Protein AF-A0A9X2ADR2-F1 (afdb_monomer)

Solvent-accessible surface area (backbone atoms only — not comparable to full-atom values): 11533 Å² total; per-residue (Å²): 138,59,70,39,82,49,74,47,76,42,61,63,43,98,90,49,86,47,63,52,30,39,39,36,31,42,42,52,58,66,48,74,32,79,48,77,53,63,52,81,48,98,48,90,63,57,40,32,45,36,38,32,40,26,36,71,94,49,79,75,74,79,69,90,86,82,67,84,82,86,85,71,73,63,86,75,61,42,61,38,40,36,40,34,40,32,57,57,86,81,88,75,65,83,47,77,68,38,50,51,51,53,50,52,52,49,37,51,54,32,33,72,76,48,73,45,70,57,48,73,77,45,76,50,77,46,77,46,88,89,39,60,31,45,36,36,30,32,42,20,46,54,100,87,38,64,65,68,28,43,36,36,42,36,35,34,68,51,78,55,95,94,38,44,34,38,42,39,39,41,38,39,36,34,51,99,75,47,89,53,46,67,62,54,52,48,56,30,58,68,44,48,43,78,47,71,61,77,84,128

Mean predicted aligned error: 7.06 Å

Secondary structure (DSSP, 8-state):
--EEEEEEEE---SSS----EEEEEEEETT--EEEEEEE--SSTT--EEEEEEE-TTSPPP--SS----SS---SS-EEEEEEEEEEE-SS---SHHHHHHHHHHHHHHHHHHHS---EEEEEEEEEETTEEEEEEEEEE--SS-SS-EEEEEEEEEEEETTEEEEEEEEEEEESTTGGGHHHHHHHHHHT-EEEE----

Radius of gyration: 16.78 Å; Cα contacts (8 Å, |Δi|>4): 393; chains: 1; bounding box: 46×41×42 Å

pLDDT: mean 82.55, std 13.6, range [36.47, 96.75]

Nearest PDB structures (foldseek):
  4pws-assembly1_A  TM=6.220E-01  e=5.068E-05  Mycobacterium tuberculosis
  3lyd-assembly1_A  TM=6.106E-01  e=9.666E-05  Jonesia denitrificans DSM 20603
  6mna-assembly1_A  TM=5.569E-01  e=7.795E-05  Mycobacterium tuberculosis H37Rv
  6v8l-assembly1_A  TM=3.216E-01  e=2.033E+00  Arachis hypogaea
  6vsh-assembly1_C  TM=2.447E-01  e=1.927E+00  Stenotrophomonas maltophilia

Structure (mmCIF, N/CA/C/O backbone):
data_AF-A0A9X2ADR2-F1
#
_entry.id   AF-A0A9X2ADR2-F1
#
loop_
_atom_site.group_PDB
_atom_site.id
_atom_site.type_symbol
_atom_site.label_atom_id
_atom_site.label_alt_id
_atom_site.label_comp_id
_atom_site.label_asym_id
_atom_site.label_entity_id
_atom_site.label_seq_id
_atom_site.pdbx_PDB_ins_code
_atom_site.Cartn_x
_atom_site.Cartn_y
_atom_site.Cartn_z
_atom_site.occupancy
_atom_site.B_iso_or_equiv
_atom_site.auth_seq_id
_atom_site.auth_comp_id
_atom_site.auth_asym_id
_atom_site.auth_atom_id
_atom_site.pdbx_PDB_model_num
ATOM 1 N N . MET A 1 1 ? -10.122 -1.545 -18.630 1.00 68.00 1 MET A N 1
ATOM 2 C CA . MET A 1 1 ? -9.701 -2.162 -17.352 1.00 68.00 1 MET A CA 1
ATOM 3 C C . MET A 1 1 ? -10.703 -1.736 -16.298 1.00 68.00 1 MET A C 1
ATOM 5 O O . MET A 1 1 ? -10.937 -0.537 -16.182 1.00 68.00 1 MET A O 1
ATOM 9 N N . GLY A 1 2 ? -11.371 -2.691 -15.651 1.00 90.38 2 GLY A N 1
ATOM 10 C CA . GLY A 1 2 ? -12.418 -2.414 -14.666 1.00 90.38 2 GLY A CA 1
ATOM 11 C C . GLY A 1 2 ? -11.869 -2.349 -13.242 1.00 90.38 2 GLY A C 1
ATOM 12 O O . GLY A 1 2 ? -10.728 -2.734 -12.987 1.00 90.38 2 GLY A O 1
ATOM 13 N N . PHE A 1 3 ? -12.704 -1.894 -12.313 1.00 95.12 3 PHE A N 1
ATOM 14 C CA . PHE A 1 3 ? -12.457 -1.984 -10.878 1.00 95.12 3 PHE A CA 1
ATOM 15 C C . PHE A 1 3 ? -13.519 -2.874 -10.231 1.00 95.12 3 PHE A C 1
ATOM 17 O O . PHE A 1 3 ? -14.657 -2.920 -10.695 1.00 95.12 3 PHE A O 1
ATOM 24 N N . ILE A 1 4 ? -13.151 -3.566 -9.158 1.00 96.31 4 ILE A N 1
ATOM 25 C CA . ILE A 1 4 ? -14.053 -4.378 -8.344 1.00 96.31 4 ILE A CA 1
ATOM 26 C C . ILE A 1 4 ? -13.940 -3.967 -6.879 1.00 96.31 4 ILE A C 1
ATOM 28 O O . ILE A 1 4 ? -12.849 -3.680 -6.384 1.00 96.31 4 ILE A O 1
ATOM 32 N N . GLN A 1 5 ? -15.070 -3.944 -6.177 1.00 96.75 5 GLN A N 1
ATOM 33 C CA . GLN A 1 5 ? -15.088 -3.669 -4.748 1.00 96.75 5 GLN A CA 1
ATOM 34 C C . GLN A 1 5 ? -14.501 -4.850 -3.962 1.00 96.75 5 GLN A C 1
ATOM 36 O O . GLN A 1 5 ? -14.816 -6.019 -4.207 1.00 96.75 5 GLN A O 1
ATOM 41 N N . ARG A 1 6 ? -13.650 -4.533 -2.988 1.00 95.62 6 ARG A N 1
ATOM 42 C CA . ARG A 1 6 ? -13.052 -5.471 -2.039 1.00 95.62 6 ARG A CA 1
ATOM 43 C C . ARG A 1 6 ? -13.197 -4.948 -0.619 1.00 95.62 6 ARG A C 1
ATOM 45 O O . ARG A 1 6 ? -13.475 -3.771 -0.379 1.00 95.62 6 ARG A O 1
ATOM 52 N N . ARG A 1 7 ? -13.026 -5.865 0.327 1.00 93.88 7 ARG A N 1
ATOM 53 C CA . ARG A 1 7 ? -13.048 -5.592 1.759 1.00 93.88 7 ARG A CA 1
ATOM 54 C C . ARG A 1 7 ? -11.819 -6.224 2.393 1.00 93.88 7 ARG A C 1
ATOM 56 O O . ARG A 1 7 ? -11.489 -7.362 2.072 1.00 93.88 7 ARG A O 1
ATOM 63 N N . VAL A 1 8 ? -11.181 -5.489 3.289 1.00 91.75 8 VAL A N 1
ATOM 64 C CA . VAL A 1 8 ? -10.167 -5.992 4.214 1.00 91.75 8 VAL A CA 1
ATOM 65 C C . VAL A 1 8 ? -10.760 -5.882 5.607 1.00 91.75 8 VAL A C 1
ATOM 67 O O . VAL A 1 8 ? -11.198 -4.806 6.009 1.00 91.75 8 VAL A O 1
ATOM 70 N N . ILE A 1 9 ? -10.837 -7.006 6.309 1.00 89.81 9 ILE A N 1
ATOM 71 C CA . ILE A 1 9 ? -11.401 -7.070 7.653 1.00 89.81 9 ILE A CA 1
ATOM 72 C C . ILE A 1 9 ? -10.233 -7.232 8.612 1.00 89.81 9 ILE A C 1
ATOM 74 O O . ILE A 1 9 ? -9.581 -8.273 8.616 1.00 89.81 9 ILE A O 1
ATOM 78 N N . PHE A 1 10 ? -9.972 -6.198 9.403 1.00 86.38 10 PHE A N 1
ATOM 79 C CA . PHE A 1 10 ? -9.037 -6.281 10.508 1.00 86.38 10 PHE A CA 1
ATOM 80 C C . PHE A 1 10 ? -9.808 -6.807 11.721 1.00 86.38 10 PHE A C 1
ATOM 82 O O . PHE A 1 10 ? -10.748 -6.171 12.197 1.00 86.38 10 PHE A O 1
ATOM 89 N N . ASN A 1 11 ? -9.447 -8.006 12.174 1.00 71.88 11 ASN A N 1
ATOM 90 C CA . ASN A 1 11 ? -10.039 -8.639 13.346 1.00 71.88 11 ASN A CA 1
ATOM 91 C C . ASN A 1 11 ? -9.017 -8.673 14.476 1.00 71.88 11 ASN A C 1
ATOM 93 O O . ASN A 1 11 ? -7.827 -8.877 14.235 1.00 71.88 11 ASN A O 1
ATOM 97 N N . GLN A 1 12 ? -9.493 -8.505 15.709 1.00 63.56 12 GLN A N 1
ATOM 98 C CA . GLN A 1 12 ? -8.661 -8.729 16.882 1.00 63.56 12 GLN A CA 1
ATOM 99 C C . GLN A 1 12 ? -8.280 -10.208 16.955 1.00 63.56 12 GLN A C 1
ATOM 101 O O . GLN A 1 12 ? -9.150 -11.077 17.014 1.00 63.56 12 GLN A O 1
ATOM 106 N N . ASP A 1 13 ? -6.981 -10.485 16.972 1.00 64.50 13 ASP A N 1
ATOM 107 C CA . ASP A 1 13 ? -6.477 -11.745 17.498 1.00 64.50 13 ASP A CA 1
ATOM 108 C C . ASP A 1 13 ? -6.401 -11.599 19.026 1.00 64.50 13 ASP A C 1
ATOM 110 O O . ASP A 1 13 ? -6.018 -10.541 19.536 1.00 64.50 13 ASP A O 1
ATOM 114 N N . ARG A 1 14 ? -6.760 -12.650 19.773 1.00 57.12 14 ARG A N 1
ATOM 115 C CA . ARG A 1 14 ? -6.661 -12.667 21.244 1.00 57.12 14 ARG A CA 1
ATOM 116 C C . ARG A 1 14 ? -5.251 -12.341 21.729 1.00 57.12 14 ARG A C 1
ATOM 118 O O . ARG A 1 14 ? -5.102 -11.810 22.824 1.00 57.12 14 ARG A O 1
ATOM 125 N N . TYR A 1 15 ? -4.241 -12.665 20.927 1.00 61.38 15 TYR A N 1
ATOM 126 C CA . TYR A 1 15 ? -2.837 -12.468 21.276 1.00 61.38 15 TYR A CA 1
ATOM 127 C C . TYR A 1 15 ? -2.247 -11.174 20.708 1.00 61.38 15 TYR A C 1
ATOM 129 O O . TYR A 1 15 ? -1.248 -10.684 21.229 1.00 61.38 15 TYR A O 1
ATOM 137 N N . HIS A 1 16 ? -2.879 -10.596 19.682 1.00 67.12 16 HIS A N 1
ATOM 138 C CA . HIS A 1 16 ? -2.344 -9.463 18.933 1.00 67.12 16 HIS A CA 1
ATOM 139 C C . HIS A 1 16 ? -3.480 -8.484 18.609 1.00 67.12 16 HIS A C 1
ATOM 141 O O . HIS A 1 16 ? -4.262 -8.716 17.679 1.00 67.12 16 HIS A O 1
ATOM 147 N N . PRO A 1 17 ? -3.626 -7.391 19.382 1.00 72.38 17 PRO A N 1
ATOM 148 C CA . PRO A 1 17 ? -4.668 -6.422 19.110 1.00 72.38 17 PRO A CA 1
ATOM 149 C C . PRO A 1 17 ? -4.374 -5.763 17.760 1.00 72.38 17 PRO A C 1
ATOM 151 O O . PRO A 1 17 ? -3.334 -5.139 17.579 1.00 72.38 17 PRO A O 1
ATOM 154 N N . PHE A 1 18 ? -5.316 -5.889 16.834 1.00 83.62 18 PHE A N 1
ATOM 155 C CA . PHE A 1 18 ? -5.407 -5.134 15.585 1.00 83.62 18 PHE A CA 1
ATOM 156 C C . PHE A 1 18 ? -6.643 -4.229 15.654 1.00 83.62 18 PHE A C 1
ATOM 158 O O . PHE A 1 18 ? -7.492 -4.437 16.536 1.00 83.62 18 PHE A O 1
ATOM 165 N N . PRO A 1 19 ? -6.783 -3.215 14.779 1.00 83.94 19 PRO A N 1
ATOM 166 C CA . PRO A 1 19 ? -8.014 -2.446 14.774 1.00 83.94 19 PRO A CA 1
ATOM 167 C C . PRO A 1 19 ? -9.173 -3.371 14.395 1.00 83.94 19 PRO A C 1
ATOM 169 O O . PRO A 1 19 ? -9.019 -4.250 13.558 1.00 83.94 19 PRO A O 1
ATOM 172 N N . HIS A 1 20 ? -10.333 -3.187 15.011 1.00 87.38 20 HIS A N 1
ATOM 173 C CA . HIS A 1 20 ? -11.560 -3.894 14.670 1.00 87.38 20 HIS A CA 1
ATOM 174 C C . HIS A 1 20 ? -12.329 -3.113 13.593 1.00 87.38 20 HIS A C 1
ATOM 176 O O . HIS A 1 20 ? -13.325 -2.443 13.870 1.00 87.38 20 HIS A O 1
ATOM 182 N N . CYS A 1 21 ? -11.825 -3.078 12.366 1.00 88.75 21 CYS A N 1
ATOM 183 C CA . CYS A 1 21 ? -12.428 -2.264 11.312 1.00 88.75 21 CYS A CA 1
ATOM 184 C C . CYS A 1 21 ? -12.509 -2.993 9.975 1.00 88.75 21 CYS A C 1
ATOM 186 O O . CYS A 1 21 ? -11.772 -3.939 9.689 1.00 88.75 21 CYS A O 1
ATOM 188 N N . VAL A 1 22 ? -13.430 -2.524 9.140 1.00 92.06 22 VAL A N 1
ATOM 189 C CA . VAL A 1 22 ? -13.574 -2.964 7.758 1.00 92.06 22 VAL A CA 1
ATOM 190 C C . VAL A 1 22 ? -13.100 -1.838 6.859 1.00 92.06 22 VAL A C 1
ATOM 192 O O . VAL A 1 22 ? -13.696 -0.766 6.806 1.00 92.06 22 VAL A O 1
ATOM 195 N N . LEU A 1 23 ? -12.046 -2.107 6.104 1.00 93.56 23 LEU A N 1
ATOM 196 C CA . LEU A 1 23 ? -11.596 -1.245 5.028 1.00 93.56 23 LEU A CA 1
ATOM 197 C C . LEU A 1 23 ? -12.288 -1.677 3.731 1.00 93.56 23 LEU A C 1
ATOM 199 O O . LEU A 1 23 ? -12.083 -2.793 3.247 1.00 93.56 23 LEU A O 1
ATOM 203 N N . LYS A 1 24 ? -13.099 -0.790 3.160 1.00 95.31 24 LYS A N 1
ATOM 204 C CA . LYS A 1 24 ? -13.688 -0.936 1.824 1.00 95.31 24 LYS A CA 1
ATOM 205 C C . LYS A 1 24 ? -12.864 -0.130 0.827 1.00 95.31 24 LYS A C 1
ATOM 207 O O . LYS A 1 24 ? -12.455 0.991 1.115 1.00 95.31 24 LYS A O 1
ATOM 212 N N . LEU A 1 25 ? -12.624 -0.712 -0.340 1.00 96.25 25 LEU A N 1
ATOM 213 C CA . LEU A 1 25 ? -11.902 -0.079 -1.438 1.00 96.25 25 LEU A CA 1
ATOM 214 C C . LEU A 1 25 ? -12.269 -0.745 -2.762 1.00 96.25 25 LEU A C 1
ATOM 216 O O . LEU A 1 25 ? -12.714 -1.896 -2.785 1.00 96.25 25 LEU A O 1
ATOM 220 N N . ILE A 1 26 ? -12.038 -0.051 -3.868 1.00 96.50 2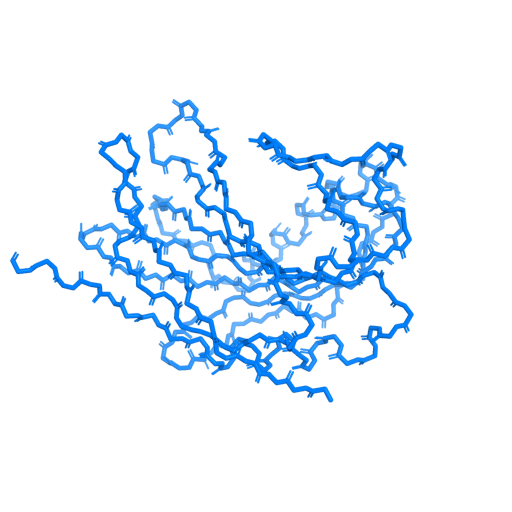6 ILE A N 1
ATOM 221 C CA . ILE A 1 26 ? -12.023 -0.664 -5.193 1.00 96.50 26 ILE A CA 1
ATOM 222 C C . ILE A 1 26 ? -10.585 -1.005 -5.574 1.00 96.50 26 ILE A C 1
ATOM 224 O O . ILE A 1 26 ? -9.663 -0.249 -5.282 1.00 96.50 26 ILE A O 1
ATOM 228 N N . VAL A 1 27 ? -10.384 -2.135 -6.240 1.00 95.00 27 VAL A N 1
ATOM 229 C CA . VAL A 1 27 ? -9.087 -2.540 -6.800 1.00 95.00 27 VAL A CA 1
ATOM 230 C C . VAL A 1 27 ? -9.256 -2.919 -8.271 1.00 95.00 27 VAL A C 1
ATOM 232 O O . VAL A 1 27 ? -10.380 -3.221 -8.681 1.00 95.00 27 VAL A O 1
ATOM 235 N N . PRO A 1 28 ? -8.192 -2.895 -9.090 1.00 92.88 28 PRO A N 1
ATOM 236 C CA . PRO A 1 28 ? -8.262 -3.366 -10.467 1.00 92.88 28 PRO A CA 1
ATOM 237 C C . PRO A 1 28 ? -8.815 -4.791 -10.536 1.00 92.88 28 PRO A C 1
ATOM 239 O O . PRO A 1 28 ? -8.507 -5.620 -9.681 1.00 92.88 28 PRO A O 1
ATOM 242 N N . THR A 1 29 ? -9.613 -5.094 -11.558 1.00 91.75 29 THR A N 1
ATOM 243 C CA . THR A 1 29 ? -10.188 -6.439 -11.746 1.00 91.75 29 THR A CA 1
ATOM 244 C C . THR A 1 29 ? -9.128 -7.532 -11.867 1.00 91.75 29 THR A C 1
ATOM 246 O O . THR A 1 29 ? -9.406 -8.672 -11.510 1.00 91.75 29 THR A O 1
ATOM 249 N N . GLU A 1 30 ? -7.916 -7.200 -12.331 1.00 88.31 30 GLU A N 1
ATOM 250 C CA . GLU A 1 30 ? -6.790 -8.139 -12.363 1.00 88.31 30 GLU A CA 1
ATOM 251 C C . GLU A 1 30 ? -6.239 -8.517 -10.976 1.00 88.31 30 GLU A C 1
ATOM 253 O O . GLU A 1 30 ? -5.477 -9.474 -10.876 1.00 88.31 30 GLU A O 1
ATOM 258 N N . TYR A 1 31 ? -6.600 -7.800 -9.905 1.00 90.06 31 TYR A N 1
ATOM 259 C CA . TYR A 1 31 ? -6.228 -8.159 -8.535 1.00 90.06 31 TYR A CA 1
ATOM 260 C C . TYR A 1 31 ? -7.217 -9.193 -7.976 1.00 90.06 31 TYR A C 1
ATOM 262 O O . TYR A 1 31 ? -8.130 -8.888 -7.198 1.00 90.06 31 TYR A O 1
ATOM 270 N N . ASP A 1 32 ? -7.048 -10.433 -8.417 1.00 83.69 32 ASP A N 1
ATOM 271 C CA . ASP A 1 32 ? -7.892 -11.582 -8.075 1.00 83.69 32 ASP A CA 1
ATOM 272 C C . ASP A 1 32 ? -7.426 -12.343 -6.818 1.00 83.69 32 ASP A C 1
ATOM 274 O O . ASP A 1 32 ? -8.183 -13.148 -6.280 1.00 83.69 32 ASP A O 1
ATOM 278 N N . THR A 1 33 ? -6.222 -12.057 -6.312 1.00 81.19 33 THR A N 1
ATOM 279 C CA . THR A 1 33 ? -5.632 -12.725 -5.146 1.00 81.19 33 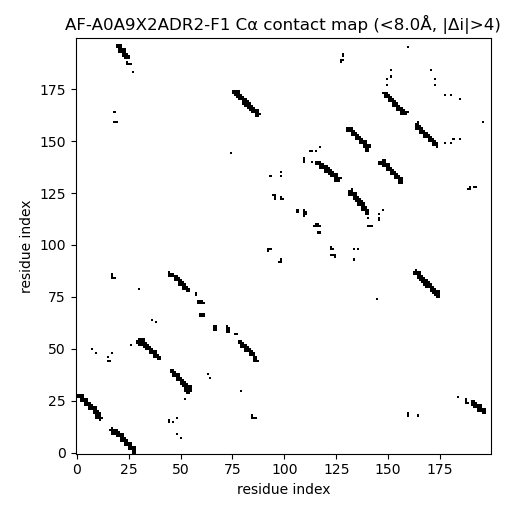THR A CA 1
ATOM 280 C C . THR A 1 33 ? -5.530 -11.772 -3.968 1.00 81.19 33 THR A C 1
ATOM 282 O O . THR A 1 33 ? -4.978 -10.677 -4.099 1.00 81.19 33 THR A O 1
ATOM 285 N N . LEU A 1 34 ? -5.995 -12.223 -2.800 1.00 85.88 34 LEU A N 1
ATOM 286 C CA . LEU A 1 34 ? -5.756 -11.581 -1.510 1.00 85.88 34 LEU A CA 1
ATOM 287 C C . LEU A 1 34 ? -4.869 -12.483 -0.646 1.00 85.88 34 LEU A C 1
ATOM 289 O O . LEU A 1 34 ? -5.273 -13.586 -0.289 1.00 85.88 34 LEU A O 1
ATOM 293 N N . LEU A 1 35 ? -3.678 -12.003 -0.298 1.00 85.44 35 LEU A N 1
ATOM 294 C CA . LEU A 1 35 ? -2.778 -12.660 0.653 1.00 85.44 35 LEU A CA 1
ATOM 295 C C . LEU A 1 35 ? -2.792 -11.919 1.986 1.00 85.44 35 LEU A C 1
ATOM 297 O O . LEU A 1 35 ? -2.802 -10.688 1.998 1.00 85.44 35 LEU A O 1
ATOM 301 N N . THR A 1 36 ? -2.732 -12.659 3.090 1.00 86.00 36 THR A N 1
ATOM 302 C CA . THR A 1 36 ? -2.771 -12.099 4.446 1.00 86.00 36 THR A CA 1
ATOM 303 C C . THR A 1 36 ? -1.702 -12.726 5.321 1.00 86.00 36 THR A C 1
ATOM 305 O O . THR A 1 36 ? -1.576 -13.949 5.345 1.00 86.00 36 THR A O 1
ATOM 308 N N . TRP A 1 37 ? -0.951 -11.908 6.052 1.00 85.94 37 TRP A N 1
ATOM 309 C CA . TRP A 1 37 ? 0.020 -12.384 7.035 1.00 85.94 37 TRP A CA 1
ATOM 310 C C . TRP A 1 37 ? 0.253 -11.335 8.122 1.00 85.94 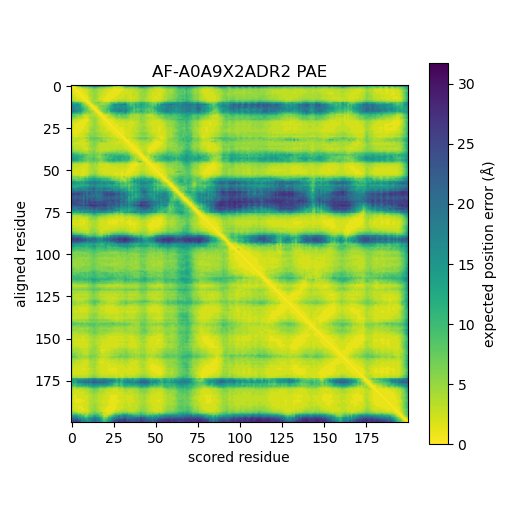37 TRP A C 1
ATOM 312 O O . TRP A 1 37 ? -0.194 -10.192 8.010 1.00 85.94 37 TRP A O 1
ATOM 322 N N . ILE A 1 38 ? 0.940 -11.740 9.186 1.00 85.31 38 ILE A N 1
ATOM 323 C CA . ILE A 1 38 ? 1.328 -10.869 10.293 1.00 85.31 38 ILE A CA 1
ATOM 324 C C . ILE A 1 38 ? 2.850 -10.898 10.385 1.00 85.31 38 ILE A C 1
ATOM 326 O O . ILE A 1 38 ? 3.431 -11.965 10.591 1.00 85.31 38 ILE A O 1
ATOM 330 N N . ASP A 1 39 ? 3.487 -9.736 10.258 1.00 83.81 39 ASP A N 1
ATOM 331 C CA . ASP A 1 39 ? 4.893 -9.595 10.630 1.00 83.81 39 ASP A CA 1
ATOM 332 C C . ASP A 1 39 ? 4.956 -9.431 12.147 1.00 83.81 39 ASP A C 1
ATOM 334 O O . ASP A 1 39 ? 4.515 -8.409 12.682 1.00 83.81 39 ASP A O 1
ATOM 338 N N . ARG A 1 40 ? 5.461 -10.464 12.828 1.00 81.50 40 ARG A N 1
ATOM 339 C CA . ARG A 1 40 ? 5.564 -10.481 14.287 1.00 81.50 40 ARG A CA 1
ATOM 340 C C . ARG A 1 40 ? 6.777 -9.700 14.770 1.00 81.50 40 ARG A C 1
ATOM 342 O O . ARG A 1 40 ? 7.844 -9.758 14.156 1.00 81.50 40 ARG A O 1
ATOM 349 N N . SER A 1 41 ? 6.610 -9.012 15.889 1.00 78.62 41 SER A N 1
ATOM 350 C CA . SER A 1 41 ? 7.682 -8.335 16.608 1.00 78.62 41 SER A CA 1
ATOM 351 C C . SER A 1 41 ? 7.732 -8.819 18.052 1.00 78.62 41 SER A C 1
ATOM 353 O O . SER A 1 41 ? 6.699 -9.062 18.666 1.00 78.62 41 SER A O 1
ATOM 355 N N . ASP A 1 42 ? 8.936 -8.895 18.618 1.00 76.69 42 ASP A N 1
ATOM 356 C CA . ASP A 1 42 ? 9.118 -9.208 20.041 1.00 76.69 42 AS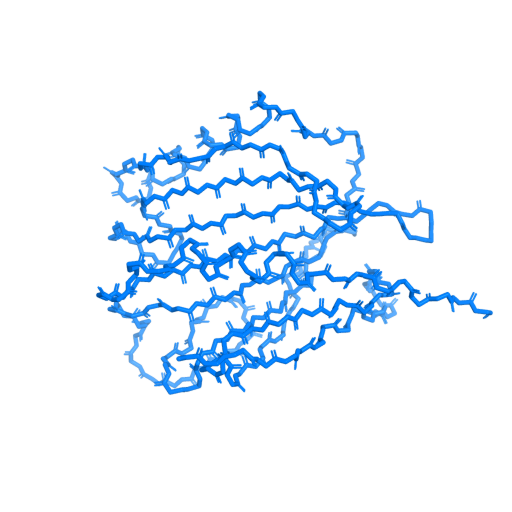P A CA 1
ATOM 357 C C . ASP A 1 42 ? 8.628 -8.070 20.962 1.00 76.69 42 ASP A C 1
ATOM 359 O O . ASP A 1 42 ? 8.498 -8.246 22.173 1.00 76.69 42 ASP A O 1
ATOM 363 N N . ASN A 1 43 ? 8.323 -6.897 20.396 1.00 74.00 43 ASN A N 1
ATOM 364 C CA . ASN A 1 43 ? 7.785 -5.755 21.123 1.00 74.00 43 ASN A CA 1
ATOM 365 C C . ASN A 1 43 ? 6.250 -5.753 21.087 1.00 74.00 43 ASN A C 1
ATOM 367 O O . ASN A 1 43 ? 5.637 -5.748 20.015 1.00 74.00 43 ASN A O 1
ATOM 371 N N . ILE A 1 44 ? 5.622 -5.655 22.263 1.00 68.81 44 ILE A N 1
ATOM 372 C CA . ILE A 1 44 ? 4.161 -5.552 22.396 1.00 68.81 44 ILE A CA 1
ATOM 373 C C . ILE A 1 44 ? 3.631 -4.392 21.539 1.00 68.81 44 ILE A C 1
ATOM 375 O O . ILE A 1 44 ? 4.129 -3.268 21.610 1.00 68.81 44 ILE A O 1
ATOM 379 N N . GLY A 1 45 ? 2.604 -4.671 20.730 1.00 69.31 45 GLY A N 1
ATOM 380 C CA . GLY A 1 45 ? 1.946 -3.677 19.876 1.00 69.31 45 GLY A CA 1
ATOM 381 C C . GLY A 1 45 ? 2.733 -3.282 18.623 1.00 69.31 45 GLY A C 1
ATOM 382 O O . GLY A 1 45 ? 2.312 -2.375 17.912 1.00 69.31 45 GLY A O 1
ATOM 383 N N . SER A 1 46 ? 3.855 -3.949 18.336 1.00 80.44 46 SER A N 1
ATOM 384 C CA . SER A 1 46 ? 4.664 -3.689 17.138 1.00 80.44 46 SER A CA 1
ATOM 385 C C . SER A 1 46 ? 4.360 -4.636 15.975 1.00 80.44 46 SER A C 1
ATOM 387 O O . SER A 1 46 ? 4.943 -4.468 14.903 1.00 80.44 46 SER A O 1
ATOM 389 N N . ASP A 1 47 ? 3.442 -5.588 16.158 1.00 86.12 47 ASP A N 1
ATOM 390 C CA . ASP A 1 47 ? 2.987 -6.477 15.090 1.00 86.12 47 ASP A CA 1
ATOM 391 C C . ASP A 1 47 ? 2.300 -5.700 13.967 1.00 86.12 47 ASP A C 1
ATOM 393 O O . ASP A 1 47 ? 1.590 -4.714 14.194 1.00 86.12 47 ASP A O 1
ATOM 397 N N . ILE A 1 48 ? 2.491 -6.174 12.738 1.00 88.06 48 ILE A N 1
ATOM 398 C CA . ILE A 1 48 ? 1.942 -5.532 11.545 1.00 88.06 48 ILE A CA 1
ATOM 399 C C . ILE A 1 48 ? 1.072 -6.536 10.800 1.00 88.06 48 ILE A C 1
ATOM 401 O O . ILE A 1 48 ? 1.582 -7.489 10.208 1.00 88.06 48 ILE A O 1
ATOM 405 N N . ALA A 1 49 ? -0.238 -6.293 10.771 1.00 89.12 49 ALA A N 1
ATOM 406 C CA . ALA A 1 49 ? -1.144 -7.054 9.919 1.00 89.12 49 ALA A CA 1
ATOM 407 C C . ALA A 1 49 ? -1.021 -6.552 8.480 1.00 89.12 49 ALA A C 1
ATOM 409 O O . ALA A 1 49 ? -1.193 -5.358 8.222 1.00 89.12 49 ALA A O 1
ATOM 410 N N . LYS A 1 50 ? -0.751 -7.456 7.539 1.00 89.50 50 LYS A N 1
ATOM 411 C CA . LYS A 1 50 ? -0.560 -7.139 6.124 1.00 89.50 50 LYS A CA 1
ATOM 412 C C . LYS A 1 50 ? -1.556 -7.877 5.241 1.00 89.50 50 LYS A C 1
ATOM 414 O O . LYS A 1 50 ? -1.800 -9.069 5.405 1.00 89.50 50 LYS A O 1
ATOM 419 N N . TYR A 1 51 ? -2.080 -7.148 4.264 1.00 91.12 51 TYR A N 1
ATOM 420 C CA . TYR A 1 51 ? -3.027 -7.608 3.255 1.00 91.12 51 TYR A CA 1
ATOM 421 C C . TYR A 1 51 ? -2.507 -7.194 1.887 1.00 91.12 51 TYR A C 1
ATOM 423 O O . TYR A 1 51 ? -2.181 -6.028 1.678 1.00 91.12 51 TYR A O 1
ATOM 431 N N . ARG A 1 52 ? -2.426 -8.117 0.935 1.00 90.62 52 ARG A N 1
ATOM 432 C CA . ARG A 1 52 ? -1.910 -7.829 -0.404 1.00 90.62 52 ARG A CA 1
ATOM 433 C C . ARG A 1 52 ? -2.894 -8.245 -1.474 1.00 90.62 52 ARG A C 1
ATOM 435 O O . ARG A 1 52 ? -3.213 -9.423 -1.582 1.00 90.62 52 ARG A O 1
ATOM 442 N N . PHE A 1 53 ? -3.275 -7.281 -2.300 1.00 91.44 53 PHE A N 1
ATOM 443 C CA . PHE A 1 53 ? -3.967 -7.508 -3.557 1.00 91.44 53 PHE A CA 1
ATOM 444 C C . PHE A 1 53 ? -2.949 -7.605 -4.69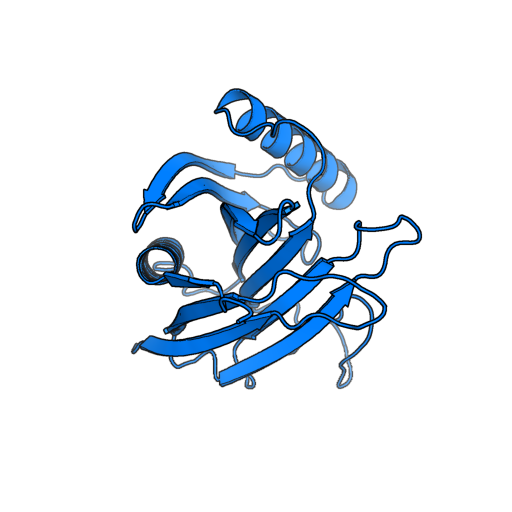5 1.00 91.44 53 PHE A C 1
ATOM 446 O O . PHE A 1 53 ? -2.100 -6.721 -4.855 1.00 91.44 53 PHE A O 1
ATOM 453 N N . THR A 1 54 ? -3.018 -8.691 -5.459 1.00 87.38 54 THR A N 1
ATOM 454 C CA . THR A 1 54 ? -2.136 -8.975 -6.601 1.00 87.38 54 THR A CA 1
ATOM 455 C C . THR A 1 54 ? -2.865 -9.845 -7.625 1.00 87.38 54 THR A C 1
ATOM 457 O O . THR A 1 54 ? -3.927 -10.395 -7.333 1.00 87.38 54 THR A O 1
ATOM 460 N N . ASN A 1 55 ? -2.292 -9.978 -8.818 1.00 82.19 55 ASN A N 1
ATOM 461 C CA . ASN A 1 55 ? -2.759 -10.903 -9.849 1.00 82.19 55 ASN A CA 1
ATOM 462 C C . ASN A 1 55 ? -2.197 -12.321 -9.612 1.00 82.19 55 ASN A C 1
ATOM 464 O O . ASN A 1 55 ? -0.977 -12.482 -9.557 1.00 82.19 55 ASN A O 1
ATOM 468 N N . SER A 1 56 ? -3.072 -13.327 -9.504 1.00 69.44 56 SER A N 1
ATOM 469 C CA . SER A 1 56 ? -2.782 -14.764 -9.324 1.00 69.44 56 SER A CA 1
ATOM 470 C C . SER A 1 56 ? -1.986 -15.349 -10.480 1.00 69.44 56 SER A C 1
ATOM 472 O O . SER A 1 56 ? -1.215 -16.288 -10.300 1.00 69.44 56 SER A O 1
ATOM 474 N N . LYS A 1 57 ? -2.176 -14.784 -11.677 1.00 67.12 57 LYS A N 1
ATOM 475 C CA . LYS A 1 57 ? -1.445 -15.158 -12.890 1.00 67.12 57 LYS A CA 1
ATOM 476 C C . LYS A 1 57 ? -0.024 -14.595 -12.888 1.00 67.12 57 LYS A C 1
ATOM 478 O O . LYS A 1 57 ? 0.773 -14.959 -13.747 1.00 67.12 57 LYS A O 1
ATOM 483 N N . GLY A 1 58 ? 0.284 -13.688 -11.959 1.00 61.88 58 GLY A N 1
ATOM 484 C CA . GLY A 1 58 ? 1.637 -13.240 -11.657 1.00 61.88 58 GLY A CA 1
ATOM 485 C C . GLY A 1 58 ? 2.304 -14.141 -10.618 1.00 61.88 58 GLY A C 1
ATOM 486 O O . GLY A 1 58 ? 1.653 -14.894 -9.900 1.00 61.88 58 GLY A O 1
ATOM 487 N N . CYS A 1 59 ? 3.626 -14.060 -10.514 1.00 63.34 59 CYS A N 1
ATOM 488 C CA . CYS A 1 59 ? 4.355 -14.826 -9.509 1.00 63.34 59 CYS A CA 1
ATOM 489 C C . CYS A 1 59 ? 4.236 -14.159 -8.114 1.00 63.34 59 CYS A C 1
ATOM 491 O O . CYS A 1 59 ? 4.208 -12.931 -7.979 1.00 63.34 59 CYS A O 1
ATOM 493 N N . LEU A 1 60 ? 4.106 -14.975 -7.062 1.00 64.38 60 LEU A N 1
ATOM 494 C CA . LEU A 1 60 ? 3.932 -14.514 -5.681 1.00 64.38 60 LEU A CA 1
ATOM 495 C C . LEU A 1 60 ? 5.297 -14.356 -4.991 1.00 64.38 60 LEU A C 1
ATOM 497 O O . LEU A 1 60 ? 6.137 -15.251 -5.029 1.00 64.38 60 LEU A O 1
ATOM 501 N N . ILE A 1 61 ? 5.516 -13.211 -4.342 1.00 62.53 61 ILE A N 1
ATOM 502 C CA . ILE A 1 61 ? 6.794 -12.844 -3.713 1.00 62.53 61 ILE A CA 1
ATOM 503 C C . ILE A 1 61 ? 6.866 -13.306 -2.247 1.00 62.53 61 ILE A C 1
ATOM 505 O O . ILE A 1 61 ? 5.938 -13.059 -1.474 1.00 62.53 61 ILE A O 1
ATOM 509 N N . ARG A 1 62 ? 8.009 -13.891 -1.843 1.00 60.78 62 ARG A N 1
ATOM 510 C CA . ARG A 1 62 ? 8.312 -14.289 -0.455 1.00 60.78 62 ARG A CA 1
ATOM 511 C C . ARG A 1 62 ? 8.703 -13.074 0.395 1.00 60.78 62 ARG A C 1
ATOM 513 O O . ARG A 1 62 ? 9.832 -12.606 0.328 1.00 60.78 62 ARG A O 1
ATOM 520 N N . GLU A 1 63 ? 7.809 -12.644 1.271 1.00 56.44 63 GLU A N 1
ATOM 521 C CA . GLU A 1 63 ? 8.116 -11.799 2.431 1.00 56.44 63 GLU A CA 1
ATOM 522 C C . GLU A 1 63 ? 7.655 -12.612 3.653 1.00 56.44 63 GLU A C 1
ATOM 524 O O . GLU A 1 63 ? 6.488 -12.970 3.721 1.00 56.44 63 GLU A O 1
ATOM 529 N N . SER A 1 64 ? 8.594 -13.074 4.487 1.00 52.16 64 SER A N 1
ATOM 530 C CA . SER A 1 64 ? 8.384 -13.822 5.750 1.00 52.16 64 SER A CA 1
ATOM 531 C C . SER A 1 64 ? 7.005 -14.485 5.995 1.00 52.16 64 SER A C 1
ATOM 533 O O . SER A 1 64 ? 6.183 -13.967 6.738 1.00 52.16 64 SER A O 1
ATOM 535 N N . GLY A 1 65 ? 6.837 -15.709 5.460 1.00 48.31 65 GLY A N 1
ATOM 536 C CA . GLY A 1 65 ? 6.167 -16.824 6.156 1.00 48.31 65 GLY A CA 1
ATOM 537 C C . GLY A 1 65 ? 4.735 -17.217 5.752 1.00 48.31 65 GLY A C 1
ATOM 538 O O . GLY A 1 65 ? 3.929 -17.480 6.626 1.00 48.31 65 GLY A O 1
ATOM 539 N N . PHE A 1 66 ? 4.321 -17.360 4.496 1.00 50.22 66 PHE A N 1
ATOM 540 C CA . PHE 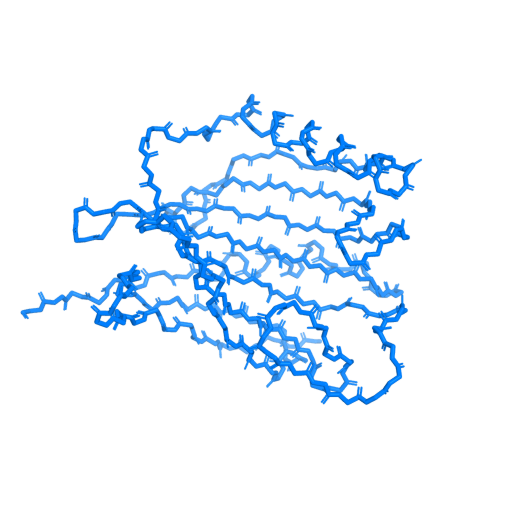A 1 66 ? 4.867 -18.296 3.507 1.00 50.22 66 PHE A CA 1
ATOM 541 C C . PHE A 1 66 ? 3.988 -18.230 2.249 1.00 50.22 66 PHE A C 1
ATOM 543 O O . PHE A 1 66 ? 2.784 -18.302 2.422 1.00 50.22 66 PHE A O 1
ATOM 550 N N . PHE A 1 67 ? 4.563 -18.213 1.033 1.00 50.62 67 PHE A N 1
ATOM 551 C CA . PHE A 1 67 ? 4.081 -18.966 -0.151 1.00 50.62 67 PHE A CA 1
ATOM 552 C C . PHE A 1 67 ? 5.199 -19.108 -1.215 1.00 50.62 67 PHE A C 1
ATOM 554 O O . PHE A 1 67 ? 6.068 -18.238 -1.324 1.00 50.62 67 PHE A O 1
ATOM 561 N N . LYS A 1 68 ? 5.182 -20.228 -1.966 1.00 44.38 68 LYS A N 1
ATOM 562 C CA . LYS A 1 68 ? 6.098 -20.631 -3.064 1.00 44.38 68 LYS A CA 1
ATOM 563 C C . LYS A 1 68 ? 5.328 -21.347 -4.196 1.00 44.38 68 LYS A C 1
ATOM 565 O O . LYS A 1 68 ? 4.417 -22.113 -3.893 1.00 44.38 68 LYS A O 1
ATOM 570 N N . LYS A 1 69 ? 5.829 -21.251 -5.437 1.00 43.25 69 LYS A N 1
ATOM 571 C CA . LYS A 1 69 ? 6.347 -22.407 -6.208 1.00 43.25 69 LYS A CA 1
ATOM 572 C C . LYS A 1 69 ? 7.584 -21.986 -7.019 1.00 43.25 69 LYS A C 1
ATOM 574 O O . LYS A 1 69 ? 7.837 -20.796 -7.155 1.00 43.25 69 LYS A O 1
ATOM 579 N N . GLU A 1 70 ? 8.388 -22.989 -7.348 1.00 49.00 70 GLU A N 1
ATOM 580 C CA . GLU A 1 70 ? 9.852 -23.016 -7.474 1.00 49.00 70 GLU A CA 1
ATOM 581 C C . GLU A 1 70 ? 10.481 -22.102 -8.542 1.00 49.00 70 GLU A C 1
ATOM 583 O O . GLU A 1 70 ? 9.854 -21.738 -9.528 1.00 49.00 70 GLU A O 1
ATOM 588 N N . ASP A 1 71 ? 11.748 -21.759 -8.285 1.00 48.03 71 ASP A N 1
ATOM 589 C CA . ASP A 1 71 ? 12.706 -21.062 -9.155 1.00 48.03 71 ASP A CA 1
ATOM 590 C C . ASP A 1 71 ? 12.587 -19.541 -9.307 1.00 48.03 71 ASP A C 1
ATOM 592 O O . ASP A 1 71 ? 12.418 -18.972 -10.381 1.00 48.03 71 ASP A O 1
ATOM 596 N N . GLY A 1 72 ? 12.862 -18.867 -8.186 1.00 50.97 72 GLY A N 1
ATOM 597 C CA . GLY A 1 72 ? 13.314 -17.479 -8.174 1.00 50.97 72 GLY A CA 1
ATOM 598 C C . GLY A 1 72 ? 12.182 -16.463 -8.084 1.00 50.97 72 GLY A C 1
ATOM 599 O O . GLY A 1 72 ? 11.145 -16.574 -8.722 1.00 50.97 72 GLY A O 1
ATOM 600 N N . PHE A 1 73 ? 12.393 -15.440 -7.256 1.00 55.94 73 PHE A N 1
ATOM 601 C CA . PHE A 1 73 ? 11.575 -14.227 -7.253 1.00 55.94 73 PHE A CA 1
ATOM 602 C C . PHE A 1 73 ? 11.267 -13.779 -8.684 1.00 55.94 73 PHE A C 1
ATOM 604 O O . PHE A 1 73 ? 12.171 -13.782 -9.519 1.00 55.94 73 PHE A O 1
ATOM 611 N N . CYS A 1 74 ? 10.039 -13.333 -8.952 1.00 59.44 74 CYS A N 1
ATOM 612 C CA . CYS A 1 74 ? 9.683 -12.764 -10.249 1.00 59.44 74 CYS A CA 1
ATOM 613 C C . CYS A 1 74 ? 10.599 -11.568 -10.511 1.00 59.44 74 CYS A C 1
ATOM 615 O O . CYS A 1 74 ? 10.407 -10.513 -9.920 1.00 59.44 74 CYS A O 1
ATOM 617 N N . LYS A 1 75 ? 11.625 -11.734 -11.350 1.00 61.41 75 LYS A N 1
ATOM 618 C CA . LYS A 1 75 ? 12.622 -10.684 -11.593 1.00 61.41 75 LYS A CA 1
ATOM 619 C C . LYS A 1 75 ? 12.037 -9.526 -12.395 1.00 61.41 75 LYS A C 1
ATOM 621 O O . LYS A 1 75 ? 12.464 -8.388 -12.213 1.00 61.41 75 LYS A O 1
ATOM 626 N N . ASP A 1 76 ? 11.014 -9.798 -13.204 1.00 66.56 76 ASP A N 1
ATOM 627 C CA . ASP A 1 76 ? 10.680 -8.917 -14.324 1.00 66.56 76 ASP A CA 1
ATOM 628 C C . ASP A 1 76 ? 9.315 -8.230 -14.217 1.00 66.56 76 ASP A C 1
ATOM 630 O O . ASP A 1 76 ? 9.085 -7.250 -14.925 1.00 66.56 76 ASP A O 1
ATOM 634 N N . THR A 1 77 ? 8.423 -8.698 -13.336 1.00 75.88 77 THR A N 1
ATOM 635 C CA . THR A 1 77 ? 7.046 -8.184 -13.253 1.00 75.88 77 THR A CA 1
ATOM 636 C C . THR A 1 77 ? 6.570 -7.975 -11.819 1.00 75.88 77 THR A C 1
ATOM 638 O O . THR A 1 77 ? 6.662 -8.885 -10.994 1.00 75.88 77 THR A O 1
ATOM 641 N N . LEU A 1 78 ? 5.983 -6.810 -11.541 1.00 83.50 78 LEU A N 1
ATOM 642 C CA . LEU A 1 78 ? 5.302 -6.484 -10.284 1.00 83.50 78 LEU A CA 1
ATOM 643 C C . LEU A 1 78 ? 4.094 -5.586 -10.579 1.00 83.50 78 LEU A C 1
ATOM 645 O O . LEU A 1 78 ? 4.249 -4.579 -11.265 1.00 83.50 78 LEU A O 1
ATOM 649 N N . ASP A 1 79 ? 2.916 -5.912 -10.050 1.00 87.38 79 ASP A N 1
ATOM 650 C CA . ASP A 1 79 ? 1.775 -4.987 -9.952 1.00 87.38 79 ASP A CA 1
ATOM 651 C C . ASP A 1 79 ? 0.933 -5.395 -8.740 1.00 87.38 79 ASP A C 1
ATOM 653 O O . ASP A 1 79 ? 0.294 -6.450 -8.749 1.00 87.38 79 ASP A O 1
ATOM 657 N N . ARG A 1 80 ? 1.028 -4.630 -7.649 1.00 89.88 80 ARG A N 1
ATOM 658 C CA . ARG A 1 80 ? 0.386 -4.987 -6.377 1.00 89.88 80 ARG A CA 1
ATOM 659 C C . ARG A 1 80 ? 0.015 -3.778 -5.530 1.00 89.88 80 ARG A C 1
ATOM 661 O O . ARG A 1 80 ? 0.604 -2.702 -5.644 1.00 89.88 80 ARG A O 1
ATOM 668 N N . LEU A 1 81 ? -0.926 -4.004 -4.620 1.00 94.00 81 LEU A N 1
ATOM 669 C CA . LEU A 1 81 ? -1.234 -3.139 -3.484 1.00 94.00 81 LEU A CA 1
ATOM 670 C C . LEU A 1 81 ? -1.013 -3.937 -2.196 1.00 94.00 81 LEU A C 1
ATOM 672 O O . LEU A 1 81 ? -1.641 -4.974 -2.010 1.00 94.00 81 LEU A O 1
ATOM 676 N N . THR A 1 82 ? -0.159 -3.445 -1.301 1.00 93.56 82 THR A N 1
ATOM 677 C CA . THR A 1 82 ? -0.031 -3.959 0.070 1.00 93.56 82 THR A CA 1
ATOM 678 C C . THR A 1 82 ? -0.602 -2.942 1.055 1.00 93.56 82 THR A C 1
ATOM 680 O O . THR A 1 82 ? -0.215 -1.779 1.037 1.00 93.56 82 THR A O 1
ATOM 683 N N . ILE A 1 83 ? -1.506 -3.385 1.917 1.00 95.12 83 ILE A N 1
ATOM 684 C CA . ILE A 1 83 ? -2.106 -2.626 3.010 1.00 95.12 83 ILE A CA 1
ATOM 685 C C . ILE A 1 83 ? -1.529 -3.182 4.307 1.00 95.12 83 ILE A C 1
ATOM 687 O O . ILE A 1 83 ? -1.520 -4.396 4.499 1.00 95.12 83 ILE A O 1
ATOM 691 N N . ALA A 1 84 ? -1.046 -2.314 5.183 1.00 92.62 84 ALA A N 1
ATOM 692 C CA . ALA A 1 84 ? -0.492 -2.681 6.476 1.00 92.62 84 ALA A CA 1
ATOM 693 C C . ALA A 1 84 ? -1.180 -1.885 7.586 1.00 92.62 84 ALA A C 1
ATOM 695 O O . ALA A 1 84 ? -1.332 -0.671 7.449 1.00 92.62 84 ALA A O 1
ATOM 696 N N . ALA A 1 85 ? -1.566 -2.559 8.666 1.00 92.12 85 ALA A N 1
ATOM 697 C CA . ALA A 1 85 ? -2.090 -1.939 9.875 1.00 92.12 85 ALA A CA 1
ATOM 698 C C . ALA A 1 85 ? -1.143 -2.184 11.047 1.00 92.12 85 ALA A C 1
ATOM 700 O O . ALA A 1 85 ? -0.731 -3.321 11.282 1.00 92.12 85 ALA A O 1
ATOM 701 N N . GLN A 1 86 ? -0.827 -1.119 11.779 1.00 89.94 86 GLN A N 1
ATOM 702 C CA . GLN A 1 86 ? 0.050 -1.163 12.945 1.00 89.94 86 GLN A CA 1
ATOM 703 C C . GLN A 1 86 ? -0.454 -0.197 14.021 1.00 89.94 86 GLN A C 1
ATOM 705 O O . GLN A 1 86 ? -0.929 0.898 13.703 1.00 89.94 86 GLN A O 1
ATOM 710 N N . GLN A 1 87 ? -0.347 -0.593 15.291 1.00 88.56 87 GLN A N 1
ATOM 711 C CA . GLN A 1 87 ? -0.566 0.327 16.403 1.00 88.56 87 GLN A CA 1
ATOM 712 C C . GLN A 1 87 ? 0.604 1.314 16.478 1.00 88.56 87 GLN A C 1
ATOM 714 O O . GLN A 1 87 ? 1.762 0.936 16.323 1.00 88.56 87 GLN A O 1
ATOM 719 N N . ILE A 1 88 ? 0.313 2.585 16.728 1.00 86.19 88 ILE A N 1
ATOM 720 C CA . ILE A 1 88 ? 1.342 3.619 16.875 1.00 86.19 88 ILE A CA 1
ATOM 721 C C . ILE A 1 88 ? 1.313 4.221 18.275 1.00 86.19 88 ILE A C 1
ATOM 723 O O . ILE A 1 88 ? 0.253 4.366 18.890 1.00 86.19 88 ILE A O 1
ATOM 727 N N . TYR A 1 89 ? 2.496 4.591 18.757 1.00 79.19 89 TYR A N 1
ATOM 728 C CA . TYR A 1 89 ? 2.713 5.225 20.051 1.00 79.19 89 TYR A CA 1
ATOM 729 C C . TYR A 1 89 ? 3.373 6.594 19.826 1.00 79.19 89 TYR A C 1
ATOM 731 O O . TYR A 1 89 ? 4.357 6.686 19.094 1.00 79.19 89 TYR A O 1
ATOM 739 N N . GLY A 1 90 ? 2.833 7.644 20.451 1.00 71.69 90 GLY A N 1
ATOM 740 C CA . GLY A 1 90 ? 3.339 9.020 20.347 1.00 71.69 90 GLY A CA 1
ATOM 741 C C . GLY A 1 90 ? 2.681 9.881 19.262 1.00 71.69 90 GLY A C 1
ATOM 742 O O . GLY A 1 90 ? 1.807 9.431 18.518 1.00 71.69 90 GLY A O 1
ATOM 743 N N . ASP A 1 91 ? 3.103 11.146 19.203 1.00 58.56 91 ASP A N 1
ATOM 744 C CA . ASP A 1 91 ? 2.591 12.148 18.269 1.00 58.56 91 ASP A CA 1
ATOM 745 C C . ASP A 1 91 ? 3.355 12.093 16.944 1.00 58.56 91 ASP A C 1
ATOM 747 O O . ASP A 1 91 ? 4.562 12.308 16.873 1.00 58.56 91 ASP A O 1
ATOM 751 N N . GLY A 1 92 ? 2.643 11.688 15.891 1.00 60.09 92 GLY A N 1
ATOM 752 C CA . GLY A 1 92 ? 3.234 11.286 14.620 1.00 60.09 92 GLY A CA 1
ATOM 753 C C . GLY A 1 92 ? 3.911 12.403 13.815 1.00 60.09 92 GLY A C 1
ATOM 754 O O . GLY A 1 92 ? 3.471 13.549 13.786 1.00 60.09 92 GLY A O 1
ATOM 755 N N . LEU A 1 93 ? 4.953 11.999 13.080 1.00 55.56 93 LEU A N 1
ATOM 756 C CA . LEU A 1 93 ? 5.811 12.770 12.162 1.00 55.56 93 LEU A CA 1
ATOM 757 C C . LEU A 1 93 ? 5.099 13.250 10.873 1.00 55.56 93 LEU A C 1
ATOM 759 O O . LEU A 1 93 ? 5.698 13.284 9.800 1.00 55.56 93 LEU A O 1
ATOM 763 N N . TRP A 1 94 ? 3.809 13.581 10.913 1.00 65.56 94 TRP A N 1
ATOM 764 C CA . TRP A 1 94 ? 2.999 13.781 9.697 1.00 65.56 94 TRP A CA 1
ATOM 765 C C . TRP A 1 94 ? 3.038 15.202 9.149 1.00 65.56 94 TRP A C 1
ATOM 767 O O . TRP A 1 94 ? 2.020 15.732 8.709 1.00 65.56 94 TRP A O 1
ATOM 777 N N . THR A 1 95 ? 4.219 15.805 9.164 1.00 72.62 95 THR A N 1
ATOM 778 C CA . THR A 1 95 ? 4.490 17.070 8.488 1.00 72.62 95 THR A CA 1
ATOM 779 C C . THR A 1 95 ? 5.217 16.817 7.166 1.00 72.62 95 THR A C 1
ATOM 781 O O . THR A 1 95 ? 5.659 15.700 6.871 1.00 72.62 95 THR A O 1
ATOM 784 N N . VAL A 1 96 ? 5.344 17.854 6.336 1.00 70.38 96 VAL A N 1
ATOM 785 C CA . VAL A 1 96 ? 6.135 17.771 5.097 1.00 70.38 96 VAL A CA 1
ATOM 786 C C . VAL A 1 96 ? 7.613 17.501 5.418 1.00 70.38 96 VAL A C 1
ATOM 788 O O . VAL A 1 96 ? 8.276 16.737 4.720 1.00 70.38 96 VAL A O 1
ATOM 791 N N . GLU A 1 97 ? 8.118 18.023 6.532 1.00 77.75 97 GLU A N 1
ATOM 792 C CA . GLU A 1 97 ? 9.476 17.767 7.018 1.00 77.75 97 GLU A CA 1
ATOM 793 C C . GLU A 1 97 ? 9.663 16.297 7.425 1.00 77.75 97 GLU A C 1
ATOM 795 O O . GLU A 1 97 ? 10.693 15.686 7.121 1.00 77.75 97 GLU A O 1
ATOM 800 N N . GLY A 1 98 ? 8.649 15.692 8.053 1.00 81.38 98 GLY A N 1
ATOM 801 C CA . GLY A 1 98 ? 8.653 14.263 8.370 1.00 81.38 98 GLY A CA 1
ATOM 802 C C . GLY A 1 98 ? 8.637 13.380 7.118 1.00 81.38 98 GLY A C 1
ATOM 803 O O . GLY A 1 98 ? 9.332 12.360 7.062 1.00 81.38 98 GLY A O 1
ATOM 804 N N . LEU A 1 99 ? 7.934 13.802 6.060 1.00 81.69 99 LEU A N 1
ATOM 805 C CA . LEU A 1 99 ? 8.014 13.165 4.739 1.00 81.69 99 LEU A CA 1
ATOM 806 C C . LEU A 1 99 ? 9.434 13.207 4.161 1.00 81.69 99 LEU A C 1
ATOM 808 O O . LEU A 1 99 ? 9.898 12.205 3.611 1.00 81.69 99 LEU A O 1
ATOM 812 N N . ASP A 1 100 ? 10.133 14.331 4.303 1.00 86.19 100 ASP A N 1
ATOM 813 C CA . ASP A 1 100 ? 11.516 14.477 3.844 1.00 86.19 100 ASP A CA 1
ATOM 814 C C . ASP A 1 100 ? 12.489 13.606 4.633 1.00 86.19 100 ASP A C 1
ATOM 816 O O . ASP A 1 100 ? 13.439 13.059 4.066 1.00 86.19 100 ASP A O 1
ATOM 820 N N . GLU A 1 101 ? 12.268 13.441 5.934 1.00 85.88 101 GLU A N 1
ATOM 821 C CA . GLU A 1 101 ? 13.055 12.519 6.747 1.00 85.88 101 GLU A CA 1
ATOM 822 C C . GLU A 1 101 ? 12.834 11.061 6.324 1.00 85.88 101 GLU A C 1
ATOM 824 O O . GLU A 1 101 ? 13.797 10.304 6.160 1.00 85.88 101 GLU A O 1
ATOM 829 N N . ILE A 1 102 ? 11.581 10.669 6.080 1.00 83.69 102 ILE A N 1
ATOM 830 C CA . ILE A 1 102 ? 11.242 9.339 5.559 1.00 83.69 102 ILE A CA 1
ATOM 831 C C . ILE A 1 102 ? 11.905 9.119 4.196 1.00 83.69 102 ILE A C 1
ATOM 833 O O . ILE A 1 102 ? 12.498 8.061 3.969 1.00 83.69 102 ILE A O 1
ATOM 837 N N . ALA A 1 103 ? 11.852 10.113 3.307 1.00 87.75 103 ALA A N 1
ATOM 838 C CA . ALA A 1 103 ? 12.488 10.045 1.998 1.00 87.75 103 ALA A CA 1
ATOM 839 C C . ALA A 1 103 ? 14.008 9.850 2.117 1.00 87.75 103 ALA A C 1
ATOM 841 O O . ALA A 1 103 ? 14.558 8.937 1.500 1.00 87.75 103 ALA A O 1
ATOM 842 N N . ARG A 1 104 ? 14.670 10.619 2.993 1.00 89.50 104 ARG A N 1
ATOM 843 C CA . ARG A 1 104 ? 16.104 10.473 3.295 1.00 89.50 104 ARG A CA 1
ATOM 844 C C . ARG A 1 104 ? 16.452 9.080 3.822 1.00 89.50 104 ARG A C 1
ATOM 846 O O . ARG A 1 104 ? 17.451 8.504 3.394 1.00 89.50 104 ARG A O 1
ATOM 853 N N . LYS A 1 105 ? 15.643 8.516 4.726 1.00 88.38 105 LYS A N 1
ATOM 854 C CA . LYS A 1 105 ? 15.846 7.152 5.252 1.00 88.38 105 LYS A CA 1
ATOM 855 C C . LYS A 1 105 ? 15.728 6.098 4.149 1.00 88.38 105 LYS A C 1
ATOM 857 O O . LYS A 1 105 ? 16.562 5.196 4.087 1.00 88.38 105 LYS A O 1
ATOM 862 N N . ILE A 1 106 ? 14.738 6.235 3.266 1.00 87.50 106 ILE A N 1
ATOM 863 C CA . ILE A 1 106 ? 14.551 5.343 2.113 1.00 87.50 106 ILE A CA 1
ATOM 864 C C . ILE A 1 106 ? 15.740 5.448 1.155 1.00 87.50 106 ILE A C 1
ATOM 866 O O . ILE A 1 106 ? 16.338 4.424 0.842 1.00 87.50 106 ILE A O 1
ATOM 870 N N . ASP A 1 107 ? 16.151 6.654 0.761 1.00 90.19 107 ASP A N 1
ATOM 871 C CA . ASP A 1 107 ? 17.293 6.846 -0.143 1.00 90.19 107 ASP A CA 1
ATOM 872 C C . ASP A 1 107 ? 18.608 6.346 0.462 1.00 90.19 107 ASP A C 1
ATOM 874 O O . ASP A 1 107 ? 19.444 5.774 -0.241 1.00 90.19 107 ASP A O 1
ATOM 878 N N . LYS A 1 108 ? 18.796 6.501 1.777 1.00 89.88 108 LYS A N 1
ATOM 879 C CA . LYS A 1 108 ? 19.954 5.938 2.479 1.00 89.88 108 LYS A CA 1
ATOM 880 C C . LYS A 1 108 ? 19.943 4.411 2.412 1.00 89.88 108 LYS A C 1
ATOM 882 O O . LYS A 1 108 ? 20.941 3.823 2.012 1.00 89.88 108 LYS A O 1
ATOM 887 N N . ARG A 1 109 ? 18.825 3.767 2.758 1.00 87.06 109 ARG A N 1
ATOM 888 C CA . ARG A 1 109 ? 18.686 2.303 2.678 1.00 87.06 109 ARG A CA 1
ATOM 889 C C . ARG A 1 109 ? 18.941 1.804 1.255 1.00 87.06 109 ARG A C 1
ATOM 891 O O . ARG A 1 109 ? 19.719 0.880 1.047 1.00 87.06 109 ARG A O 1
ATOM 898 N N . ASP A 1 110 ? 18.305 2.439 0.285 1.00 85.94 110 ASP A N 1
ATOM 899 C CA . ASP A 1 110 ? 18.345 2.031 -1.113 1.00 85.94 110 ASP A CA 1
ATOM 900 C C . ASP A 1 110 ? 19.729 2.251 -1.742 1.00 85.94 110 ASP A C 1
ATOM 902 O O . ASP A 1 110 ? 20.194 1.417 -2.519 1.00 85.94 110 ASP A O 1
ATOM 906 N N . SER A 1 111 ? 20.440 3.313 -1.352 1.00 85.19 111 SER A N 1
ATOM 907 C CA . SER A 1 111 ? 21.824 3.533 -1.788 1.00 85.19 111 SER A CA 1
ATOM 908 C C . SER A 1 111 ? 22.808 2.532 -1.173 1.00 85.19 111 SER A C 1
ATOM 910 O O . SER A 1 111 ? 23.746 2.127 -1.853 1.00 85.19 111 SER A O 1
ATOM 912 N N . ILE A 1 112 ? 22.573 2.066 0.059 1.00 86.25 112 ILE A N 1
ATOM 913 C CA . ILE A 1 112 ? 23.375 1.001 0.682 1.00 86.25 112 ILE A CA 1
ATOM 914 C C . ILE A 1 112 ? 23.173 -0.338 -0.043 1.00 86.25 112 ILE A C 1
ATOM 916 O O . ILE A 1 112 ? 24.149 -1.026 -0.330 1.00 86.25 112 ILE A O 1
ATOM 920 N N . ILE A 1 113 ? 21.926 -0.703 -0.355 1.00 82.56 113 ILE A N 1
ATOM 921 C CA . ILE A 1 113 ? 21.598 -2.026 -0.915 1.00 82.56 113 ILE A CA 1
ATOM 922 C C . ILE A 1 113 ? 21.859 -2.078 -2.427 1.00 82.56 113 ILE A C 1
ATOM 924 O O . ILE A 1 113 ? 22.464 -3.024 -2.923 1.00 82.56 113 ILE A O 1
ATOM 928 N N . CYS A 1 114 ? 21.419 -1.058 -3.164 1.00 86.75 114 CYS A N 1
ATOM 929 C CA . CYS A 1 114 ? 21.355 -1.079 -4.628 1.00 86.75 114 CYS A CA 1
ATOM 930 C C . CYS A 1 114 ? 22.233 -0.019 -5.303 1.00 86.75 114 CYS A C 1
ATOM 932 O O . CYS A 1 114 ? 22.189 0.120 -6.527 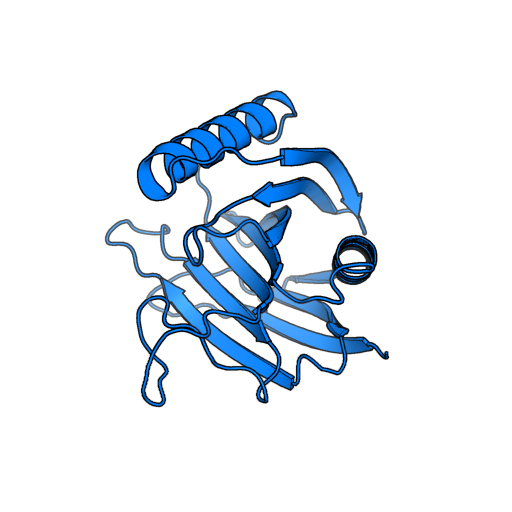1.00 86.75 114 CYS A O 1
ATOM 934 N N . LYS A 1 115 ? 23.007 0.757 -4.527 1.00 86.62 115 LYS A N 1
ATOM 935 C CA . LYS A 1 115 ? 23.935 1.796 -5.021 1.00 86.62 115 LYS A CA 1
ATOM 936 C C . LYS A 1 115 ? 23.287 2.817 -5.968 1.00 86.62 115 LYS A C 1
ATOM 938 O O . LYS A 1 115 ? 23.968 3.457 -6.761 1.00 86.62 115 LYS A O 1
ATOM 943 N N . THR A 1 116 ? 21.970 2.984 -5.867 1.00 84.06 116 THR A N 1
ATOM 944 C CA . THR A 1 116 ? 21.155 3.828 -6.748 1.00 84.06 116 THR A CA 1
ATOM 945 C C . THR A 1 116 ? 20.211 4.673 -5.900 1.00 84.06 116 THR A C 1
ATOM 947 O O . THR A 1 116 ? 19.726 4.216 -4.865 1.00 84.06 116 THR A O 1
ATOM 950 N N . LYS A 1 117 ? 19.952 5.915 -6.324 1.00 83.00 117 LYS A N 1
ATOM 951 C CA . LYS A 1 117 ? 19.021 6.833 -5.647 1.00 83.00 117 LYS A CA 1
ATOM 952 C C . LYS A 1 117 ? 17.629 6.780 -6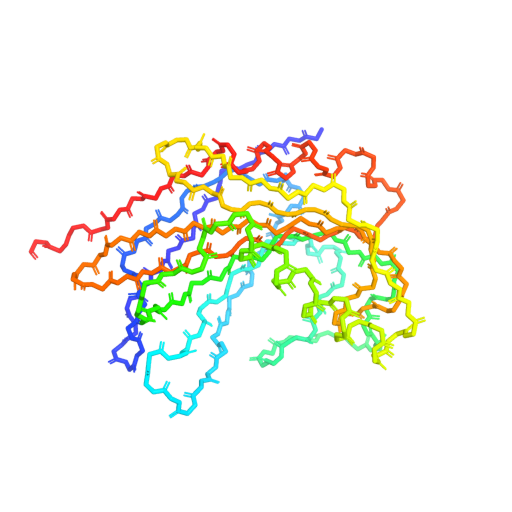.269 1.00 83.00 117 LYS A C 1
ATOM 954 O O . LYS A 1 117 ? 17.478 6.495 -7.457 1.00 83.00 117 LYS A O 1
ATOM 959 N N . SER A 1 118 ? 16.618 7.108 -5.474 1.00 89.88 118 SER A N 1
ATOM 960 C CA . SER A 1 118 ? 15.251 7.261 -5.967 1.00 89.88 118 SER A CA 1
ATOM 961 C C . SER A 1 118 ? 15.068 8.594 -6.681 1.00 89.88 118 SER A C 1
ATOM 963 O O . SER A 1 118 ? 15.555 9.629 -6.231 1.00 89.88 118 SER A O 1
ATOM 965 N N . LEU A 1 119 ? 14.262 8.589 -7.737 1.00 92.56 119 LEU A N 1
ATOM 966 C CA . LEU A 1 119 ? 13.657 9.793 -8.283 1.00 92.56 119 LEU A CA 1
ATOM 967 C C . LEU A 1 119 ? 12.308 10.024 -7.597 1.00 92.56 119 LEU A C 1
ATOM 969 O O . LEU A 1 119 ? 11.307 9.394 -7.949 1.00 92.56 119 LEU A O 1
ATOM 973 N N . TRP A 1 120 ? 12.281 10.920 -6.614 1.00 92.88 120 TRP A N 1
ATOM 974 C CA . TRP A 1 120 ? 11.045 11.352 -5.962 1.00 92.88 120 TRP A CA 1
ATOM 975 C C . TRP A 1 120 ? 10.231 12.240 -6.897 1.00 92.88 120 TRP A C 1
ATOM 977 O O . TRP A 1 120 ? 10.757 13.179 -7.489 1.00 92.88 120 TRP A O 1
ATOM 987 N N . ARG A 1 121 ? 8.940 11.939 -7.027 1.00 92.38 121 ARG A N 1
ATOM 988 C CA . ARG A 1 121 ? 8.007 12.691 -7.878 1.00 92.38 121 ARG A CA 1
ATOM 989 C C . ARG A 1 121 ? 6.998 13.489 -7.076 1.00 92.38 121 ARG A C 1
ATOM 991 O O . ARG A 1 121 ? 6.494 14.492 -7.564 1.00 92.38 121 ARG A O 1
ATOM 998 N N . GLU A 1 122 ? 6.670 13.024 -5.878 1.00 91.62 122 GLU A N 1
ATOM 999 C CA . GLU A 1 122 ? 5.632 13.635 -5.061 1.00 91.62 122 GLU A CA 1
ATOM 1000 C C . GLU A 1 122 ? 5.864 13.340 -3.586 1.00 91.62 122 GLU A C 1
ATOM 1002 O O . GLU A 1 122 ? 6.253 12.227 -3.224 1.00 91.62 122 GLU A O 1
ATOM 1007 N N . LYS A 1 123 ? 5.586 14.346 -2.760 1.00 91.69 123 LYS A N 1
ATOM 1008 C CA . LYS A 1 123 ? 5.505 14.296 -1.302 1.00 91.69 123 LYS A CA 1
ATOM 1009 C C . LYS A 1 123 ? 4.444 15.321 -0.914 1.00 91.69 123 LYS A C 1
ATOM 1011 O O . LYS A 1 123 ? 4.641 16.505 -1.177 1.00 91.69 123 LYS A O 1
ATOM 1016 N N . LYS A 1 124 ? 3.304 14.889 -0.381 1.00 92.38 124 LYS A N 1
ATOM 1017 C CA . LYS A 1 124 ? 2.215 15.799 -0.003 1.00 92.38 124 LYS A CA 1
ATOM 1018 C C . LYS A 1 124 ? 1.338 15.230 1.099 1.00 92.38 124 LYS A C 1
ATOM 1020 O O . LYS A 1 124 ? 1.350 14.030 1.371 1.00 92.38 124 LYS A O 1
ATOM 1025 N N . ILE A 1 125 ? 0.538 16.116 1.673 1.00 91.94 125 ILE A N 1
ATOM 1026 C CA . ILE A 1 125 ? -0.563 15.782 2.567 1.00 91.94 125 ILE A CA 1
ATOM 1027 C C . ILE A 1 125 ? -1.856 16.127 1.830 1.00 91.94 125 ILE A C 1
ATOM 1029 O O . ILE A 1 125 ? -1.975 17.211 1.266 1.00 91.94 125 ILE A O 1
ATOM 1033 N N . GLU A 1 126 ? -2.807 15.203 1.800 1.00 92.81 126 GLU A N 1
ATOM 1034 C CA . GLU A 1 126 ? -4.075 15.366 1.090 1.00 92.81 126 GLU A CA 1
ATOM 1035 C C . GLU A 1 126 ? -5.221 14.797 1.927 1.00 92.81 126 GLU A C 1
ATOM 1037 O O . GLU A 1 126 ? -5.066 13.762 2.573 1.00 92.81 126 GLU A O 1
ATOM 1042 N N . ARG A 1 127 ? -6.381 15.461 1.930 1.00 92.69 127 ARG A N 1
ATOM 1043 C CA . ARG A 1 127 ? -7.596 14.916 2.546 1.00 92.69 127 ARG A CA 1
ATOM 1044 C C . ARG A 1 127 ? -8.407 14.153 1.507 1.00 92.69 127 ARG A C 1
ATOM 1046 O O . ARG A 1 127 ? -8.800 14.724 0.496 1.00 92.69 127 ARG A O 1
ATOM 1053 N N . ILE A 1 128 ? -8.690 12.887 1.789 1.00 90.69 128 ILE A N 1
ATOM 1054 C CA . ILE A 1 128 ? -9.464 11.988 0.930 1.00 90.69 128 ILE A CA 1
ATOM 1055 C C . ILE A 1 128 ? -10.552 11.353 1.797 1.00 90.69 128 ILE A C 1
ATOM 1057 O O . ILE A 1 128 ? -10.241 10.709 2.794 1.00 90.69 128 ILE A O 1
ATOM 1061 N N . ASN A 1 129 ? -11.827 11.559 1.449 1.00 86.62 129 ASN A N 1
ATOM 1062 C CA . ASN A 1 129 ? -12.984 11.039 2.199 1.00 86.62 129 ASN A CA 1
ATOM 1063 C C . ASN A 1 129 ? -12.932 11.338 3.712 1.00 86.62 129 ASN A C 1
ATOM 1065 O O . ASN A 1 129 ? -13.230 10.484 4.540 1.00 86.62 129 ASN A O 1
ATOM 1069 N N . GLY A 1 130 ? -12.501 12.548 4.083 1.00 86.12 130 GLY A N 1
ATOM 1070 C CA . GLY A 1 130 ? -12.378 12.973 5.484 1.00 86.12 130 GLY A CA 1
ATOM 1071 C C . GLY A 1 130 ? -11.124 12.473 6.212 1.00 86.12 130 GLY A C 1
ATOM 1072 O O . GLY A 1 130 ? -10.811 12.989 7.283 1.00 86.12 130 GLY A O 1
ATOM 1073 N N . LEU A 1 131 ? -10.361 11.552 5.619 1.00 89.00 131 LEU A N 1
ATOM 1074 C CA . LEU A 1 131 ? -9.098 11.053 6.157 1.00 89.00 131 LEU A CA 1
ATOM 1075 C C . LEU A 1 131 ? -7.925 11.879 5.631 1.00 89.00 131 LEU A C 1
ATOM 1077 O O . LEU A 1 131 ? -7.848 12.192 4.442 1.00 89.00 131 LEU A O 1
ATOM 1081 N N . GLN A 1 132 ? -6.984 12.213 6.511 1.00 91.44 132 GLN A N 1
ATOM 1082 C CA . GLN A 1 132 ? -5.725 12.822 6.102 1.00 91.44 132 GLN A CA 1
ATOM 1083 C C . GLN A 1 132 ? -4.759 11.728 5.645 1.00 91.44 132 GLN A C 1
ATOM 1085 O O . GLN A 1 132 ? -4.430 10.821 6.412 1.00 91.44 132 GLN A O 1
ATOM 1090 N N . PHE A 1 133 ? -4.297 11.832 4.404 1.00 92.75 133 PHE A N 1
ATOM 1091 C CA . PHE A 1 133 ? -3.281 10.969 3.831 1.00 92.75 133 PHE A CA 1
ATOM 1092 C C . PHE A 1 133 ? -1.968 11.712 3.665 1.00 92.75 133 PHE A C 1
ATOM 1094 O O . PHE A 1 133 ? -1.908 12.805 3.106 1.00 92.75 133 PHE A O 1
ATOM 1101 N N . VAL A 1 134 ? -0.899 11.058 4.087 1.00 92.69 134 VAL A N 1
ATOM 1102 C CA . VAL A 1 134 ? 0.473 11.432 3.779 1.00 92.69 134 VAL A CA 1
ATOM 1103 C C . VAL A 1 134 ? 0.927 10.571 2.610 1.00 92.69 134 VAL A C 1
ATOM 1105 O O . VAL A 1 134 ? 1.026 9.351 2.741 1.00 92.69 134 VAL A O 1
ATOM 1108 N N . ILE A 1 135 ? 1.150 11.198 1.457 1.00 93.75 135 ILE A N 1
ATOM 1109 C CA . ILE A 1 135 ? 1.382 10.519 0.183 1.00 93.75 135 ILE A CA 1
ATOM 1110 C C . ILE A 1 135 ? 2.780 10.844 -0.326 1.00 93.75 135 ILE A C 1
ATOM 1112 O O . ILE A 1 135 ? 3.198 12.003 -0.355 1.00 93.75 135 ILE A O 1
ATOM 1116 N N . SER A 1 136 ? 3.491 9.820 -0.781 1.00 93.69 136 SER A N 1
ATOM 1117 C CA . SER A 1 136 ? 4.741 9.977 -1.502 1.00 93.69 136 SER A CA 1
ATOM 1118 C C . SER A 1 136 ? 4.800 9.051 -2.710 1.00 93.69 136 SER A C 1
ATOM 1120 O O . SER A 1 136 ? 4.299 7.928 -2.684 1.00 93.69 136 SER A O 1
ATOM 1122 N N . SER A 1 137 ? 5.404 9.520 -3.797 1.00 94.56 137 SER A N 1
ATOM 1123 C CA . SER A 1 137 ? 5.647 8.693 -4.975 1.00 94.56 137 SER A CA 1
ATOM 1124 C C . SER A 1 137 ? 7.065 8.861 -5.485 1.00 94.56 137 SER A C 1
ATOM 1126 O O . SER A 1 137 ? 7.653 9.948 -5.438 1.00 94.56 137 SER A O 1
ATOM 1128 N N . ARG A 1 138 ? 7.629 7.755 -5.960 1.00 94.06 138 ARG A N 1
ATOM 1129 C CA . ARG A 1 138 ? 9.000 7.692 -6.453 1.00 94.06 138 ARG A CA 1
ATOM 1130 C C . ARG A 1 138 ? 9.145 6.621 -7.522 1.00 94.06 138 ARG A C 1
ATOM 1132 O O . ARG A 1 138 ? 8.409 5.636 -7.533 1.00 94.06 138 ARG A O 1
ATOM 1139 N N . ARG A 1 139 ? 10.157 6.789 -8.365 1.00 93.44 139 ARG A N 1
ATOM 1140 C CA . ARG A 1 139 ? 10.714 5.714 -9.183 1.00 93.44 139 ARG A CA 1
ATOM 1141 C C . ARG A 1 139 ? 12.114 5.409 -8.678 1.00 93.44 139 ARG A C 1
ATOM 1143 O O . ARG A 1 139 ? 12.967 6.289 -8.675 1.00 93.44 139 ARG A O 1
ATOM 1150 N N . GLY A 1 140 ? 12.356 4.184 -8.244 1.00 91.88 140 GLY A N 1
ATOM 1151 C CA . GLY A 1 140 ? 13.632 3.820 -7.636 1.00 91.88 140 GLY A CA 1
ATOM 1152 C C . GLY A 1 140 ? 13.700 2.341 -7.290 1.00 91.88 140 GLY A C 1
ATOM 1153 O O . GLY A 1 140 ? 12.708 1.632 -7.492 1.00 91.88 140 GLY A O 1
ATOM 1154 N N . PRO A 1 141 ? 14.860 1.872 -6.809 1.00 89.75 141 PRO A N 1
ATOM 1155 C CA . PRO A 1 141 ? 14.981 0.530 -6.250 1.00 89.75 141 PRO A CA 1
ATOM 1156 C C . PRO A 1 141 ? 14.067 0.360 -5.025 1.00 89.75 141 PRO A C 1
ATOM 1158 O O . PRO A 1 141 ? 13.451 1.305 -4.521 1.00 89.75 141 PRO A O 1
ATOM 1161 N N . GLY A 1 142 ? 13.965 -0.858 -4.522 1.00 82.75 142 GLY A N 1
ATOM 1162 C CA . GLY A 1 142 ? 13.245 -1.169 -3.296 1.00 82.75 142 GLY A CA 1
ATOM 1163 C C . GLY A 1 142 ? 13.794 -2.431 -2.655 1.00 82.75 142 GLY A C 1
ATOM 1164 O O . GLY A 1 142 ? 14.780 -3.000 -3.114 1.00 82.75 142 GLY A O 1
ATOM 1165 N N . HIS A 1 143 ? 13.141 -2.899 -1.594 1.00 77.19 143 HIS A N 1
ATOM 1166 C CA . HIS A 1 143 ? 13.561 -4.125 -0.906 1.00 77.19 143 HIS A CA 1
ATOM 1167 C C . HIS A 1 143 ? 13.404 -5.383 -1.773 1.00 77.19 143 HIS A C 1
ATOM 1169 O O . HIS A 1 143 ? 13.974 -6.416 -1.445 1.00 77.19 143 HIS A O 1
ATOM 1175 N N . LEU A 1 144 ? 12.632 -5.296 -2.861 1.00 77.75 144 LEU A N 1
ATOM 1176 C CA . LEU A 1 144 ? 12.406 -6.393 -3.802 1.00 77.75 144 LEU A CA 1
ATOM 1177 C C . LEU A 1 144 ? 13.392 -6.429 -4.966 1.00 77.75 144 LEU A C 1
ATOM 1179 O O . LEU A 1 144 ? 13.762 -7.506 -5.423 1.00 77.75 144 LEU A O 1
ATOM 1183 N N . PHE A 1 145 ? 13.751 -5.256 -5.489 1.00 82.56 145 PHE A N 1
ATOM 1184 C CA . PHE A 1 145 ? 14.468 -5.109 -6.751 1.00 82.56 145 PHE A CA 1
ATOM 1185 C C . PHE A 1 145 ? 15.437 -3.942 -6.675 1.00 82.56 145 PHE A C 1
ATOM 1187 O O . PHE A 1 145 ? 15.070 -2.860 -6.212 1.00 82.56 145 PHE A O 1
ATOM 1194 N N . CYS A 1 146 ? 16.637 -4.138 -7.216 1.00 86.00 146 CYS A N 1
ATOM 1195 C CA . CYS A 1 146 ? 17.568 -3.037 -7.418 1.00 86.00 146 CYS A CA 1
ATOM 1196 C C . CYS A 1 146 ? 17.313 -2.265 -8.714 1.00 86.00 146 CYS A C 1
ATOM 1198 O O . CYS A 1 146 ? 17.727 -1.111 -8.817 1.00 86.00 146 CYS A O 1
ATOM 1200 N N . GLU A 1 147 ? 16.594 -2.836 -9.683 1.00 88.06 147 GLU A N 1
ATOM 1201 C CA . GLU A 1 147 ? 16.152 -2.071 -10.845 1.00 88.06 147 GLU A CA 1
ATOM 1202 C C . GLU A 1 147 ? 15.049 -1.075 -10.448 1.00 88.06 147 GLU A C 1
ATOM 1204 O O . GLU A 1 147 ? 14.135 -1.440 -9.704 1.00 88.06 147 GLU A O 1
ATOM 1209 N N . PRO A 1 148 ? 15.067 0.166 -10.968 1.00 89.25 148 PRO A N 1
ATOM 1210 C CA . PRO A 1 148 ? 14.052 1.155 -10.635 1.00 89.25 148 PRO A CA 1
ATOM 1211 C C . PRO A 1 148 ? 12.642 0.770 -11.095 1.00 89.25 148 PRO A C 1
ATOM 1213 O O . PRO A 1 148 ? 12.406 0.550 -12.286 1.00 89.25 148 PRO A O 1
ATOM 1216 N N . TYR A 1 149 ? 11.679 0.816 -10.176 1.00 91.25 149 TYR A N 1
ATOM 1217 C CA . TYR A 1 149 ? 10.256 0.610 -10.451 1.00 91.25 149 TYR A CA 1
ATOM 1218 C C . TYR A 1 149 ? 9.391 1.692 -9.796 1.00 91.25 149 TYR A C 1
ATOM 1220 O O . TYR A 1 149 ? 9.868 2.467 -8.962 1.00 91.25 149 TYR A O 1
ATOM 1228 N N . GLU A 1 150 ? 8.137 1.795 -10.233 1.00 94.12 150 GLU A N 1
ATOM 1229 C CA . GLU A 1 150 ? 7.201 2.808 -9.746 1.00 94.12 150 GLU A CA 1
ATOM 1230 C C . GLU A 1 150 ? 6.634 2.400 -8.387 1.00 94.12 150 GLU A C 1
ATOM 1232 O O . GLU A 1 150 ? 6.186 1.266 -8.198 1.00 94.12 150 GLU A O 1
ATOM 1237 N N . GLN A 1 151 ? 6.655 3.335 -7.443 1.00 94.44 151 GLN A N 1
ATOM 1238 C CA . GLN A 1 151 ? 6.201 3.131 -6.075 1.00 94.44 151 GLN A CA 1
ATOM 1239 C C . GLN A 1 151 ? 5.375 4.338 -5.629 1.00 94.44 151 GLN A C 1
ATOM 1241 O O . GLN A 1 151 ? 5.778 5.489 -5.825 1.00 94.44 151 GLN A O 1
ATOM 1246 N N . LEU A 1 152 ? 4.230 4.079 -5.004 1.00 95.94 152 LEU A N 1
ATOM 1247 C CA . LEU A 1 152 ? 3.431 5.089 -4.319 1.00 95.94 152 LEU A CA 1
ATOM 1248 C C . LEU A 1 152 ? 3.111 4.575 -2.919 1.00 95.94 152 LEU A C 1
ATOM 1250 O O . LEU A 1 152 ? 2.532 3.505 -2.759 1.00 95.94 152 LEU A O 1
ATOM 1254 N N . GLY A 1 153 ? 3.521 5.334 -1.910 1.00 95.12 153 GLY A N 1
ATOM 1255 C CA . GLY A 1 153 ? 3.160 5.115 -0.520 1.00 95.12 153 GLY A CA 1
ATOM 1256 C C . GLY A 1 153 ? 2.094 6.119 -0.107 1.00 95.12 153 GLY A C 1
ATOM 1257 O O . GLY A 1 153 ? 2.231 7.308 -0.379 1.00 95.12 153 GLY A O 1
ATOM 1258 N N . ALA A 1 154 ? 1.054 5.664 0.575 1.00 95.00 154 ALA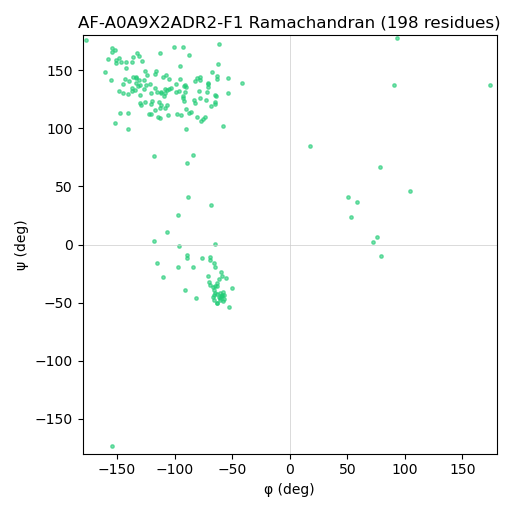 A N 1
ATOM 1259 C CA . ALA A 1 154 ? 0.105 6.532 1.253 1.00 95.00 154 ALA A CA 1
ATOM 1260 C C . ALA A 1 154 ? -0.100 6.030 2.678 1.00 95.00 154 ALA A C 1
ATOM 1262 O O . ALA A 1 154 ? -0.128 4.824 2.910 1.00 95.00 154 ALA A O 1
ATOM 1263 N N . ARG A 1 155 ? -0.218 6.936 3.643 1.00 93.44 155 ARG A N 1
ATOM 1264 C CA . ARG A 1 155 ? -0.451 6.583 5.045 1.00 93.44 155 ARG A CA 1
ATOM 1265 C C . ARG A 1 155 ? -1.554 7.437 5.627 1.00 93.44 155 ARG A C 1
ATOM 1267 O O . ARG A 1 155 ? -1.576 8.634 5.369 1.00 93.44 155 ARG A O 1
ATOM 1274 N N . THR A 1 156 ? -2.429 6.835 6.412 1.00 92.62 156 THR A N 1
ATOM 1275 C CA . THR A 1 156 ? -3.450 7.548 7.179 1.00 92.62 156 THR A CA 1
ATOM 1276 C C . THR A 1 156 ? -3.530 6.987 8.589 1.00 92.62 156 THR A C 1
ATOM 1278 O O . THR A 1 156 ? -3.053 5.881 8.852 1.00 92.62 156 THR A O 1
ATOM 1281 N N . GLU A 1 157 ? -4.115 7.759 9.494 1.00 90.75 157 GLU A N 1
ATOM 1282 C CA . GLU A 1 157 ? -4.293 7.376 10.886 1.00 90.75 157 GLU A CA 1
ATOM 1283 C C . GLU A 1 157 ? -5.747 7.489 11.300 1.00 90.75 157 GLU A C 1
ATOM 1285 O O . GLU A 1 157 ? -6.483 8.351 10.818 1.00 90.75 157 GLU A O 1
ATOM 1290 N N . PHE A 1 158 ? -6.144 6.639 12.237 1.00 88.19 158 PHE A N 1
ATOM 1291 C CA . PHE A 1 158 ? -7.442 6.729 12.883 1.00 88.19 158 PHE A CA 1
ATOM 1292 C C . PHE A 1 158 ? -7.358 6.231 14.327 1.00 88.19 158 PHE A C 1
ATOM 1294 O O . PHE A 1 158 ? -6.420 5.529 14.717 1.00 88.19 158 PHE A O 1
ATOM 1301 N N . VAL A 1 159 ? -8.342 6.623 15.133 1.00 87.19 159 VAL A N 1
ATOM 1302 C CA . VAL A 1 159 ? -8.462 6.206 16.532 1.00 87.19 159 VAL A CA 1
ATOM 1303 C C . VAL A 1 159 ? -9.564 5.168 16.648 1.00 87.19 159 VAL A C 1
ATOM 1305 O O . VAL A 1 159 ? -10.658 5.351 16.117 1.00 87.19 159 VAL A O 1
ATOM 1308 N N . GLN A 1 160 ? -9.289 4.090 17.374 1.00 86.19 160 GLN A N 1
ATOM 1309 C CA . GLN A 1 160 ? -10.283 3.086 17.714 1.00 86.19 160 GLN A CA 1
ATOM 1310 C C . GLN A 1 160 ? -9.979 2.450 19.068 1.00 86.19 160 GLN A C 1
ATOM 1312 O O . GLN A 1 160 ? -8.853 2.017 19.314 1.00 86.19 160 GLN A O 1
ATOM 1317 N N . GLY A 1 161 ? -10.997 2.355 19.931 1.00 83.69 161 GLY A N 1
ATOM 1318 C CA . GLY A 1 161 ? -10.867 1.717 21.246 1.00 83.69 161 GLY A CA 1
ATOM 1319 C C . GLY A 1 161 ? -9.794 2.377 22.118 1.00 83.69 161 GLY A C 1
ATOM 1320 O O . GLY A 1 161 ? -9.034 1.682 22.782 1.00 83.69 161 GLY A O 1
ATOM 1321 N N . GLY A 1 162 ? -9.657 3.706 22.029 1.00 85.06 162 GLY A N 1
ATOM 1322 C CA . GLY A 1 162 ? -8.622 4.474 22.733 1.00 85.06 162 GLY A CA 1
ATOM 1323 C C . GLY A 1 162 ? -7.198 4.311 22.185 1.00 85.06 162 GLY A C 1
ATOM 1324 O O . GLY A 1 162 ? -6.271 4.906 22.726 1.00 85.06 162 GLY A O 1
ATOM 1325 N N . LYS A 1 163 ? -7.000 3.536 21.110 1.00 86.75 163 LYS A N 1
ATOM 1326 C CA . LYS A 1 163 ? -5.697 3.312 20.470 1.00 86.75 163 LYS A CA 1
ATOM 1327 C C . LYS A 1 163 ? -5.611 4.032 19.130 1.00 86.75 163 LYS A C 1
ATOM 1329 O O . LYS A 1 163 ? -6.601 4.128 18.404 1.00 86.75 163 LYS A O 1
ATOM 1334 N N . ARG A 1 164 ? -4.414 4.509 18.791 1.00 88.38 164 ARG A N 1
ATOM 1335 C CA . ARG A 1 164 ? -4.094 5.083 17.480 1.00 88.38 164 ARG A CA 1
ATOM 1336 C C . ARG A 1 164 ? -3.555 3.999 16.555 1.00 88.38 164 ARG A C 1
ATOM 1338 O O . ARG A 1 164 ? -2.702 3.204 16.952 1.00 88.38 164 ARG A O 1
ATOM 1345 N N . TRP A 1 165 ? -4.026 4.015 15.318 1.00 89.44 165 TRP A N 1
ATOM 1346 C CA . TRP A 1 165 ? -3.660 3.051 14.290 1.00 89.44 165 TRP A CA 1
ATOM 1347 C C . TRP A 1 165 ? -3.132 3.769 13.062 1.00 89.44 165 TRP A C 1
ATOM 1349 O O . TRP A 1 165 ? -3.722 4.754 12.622 1.00 89.44 165 TRP A O 1
ATOM 1359 N N . ASN A 1 166 ? -2.058 3.240 12.485 1.00 91.31 166 ASN A N 1
ATOM 1360 C CA . ASN A 1 166 ? -1.588 3.621 11.164 1.00 91.31 166 ASN A CA 1
ATOM 1361 C C . ASN A 1 166 ? -2.068 2.598 10.133 1.00 91.31 166 ASN A C 1
ATOM 1363 O O . ASN A 1 166 ? -1.862 1.397 10.316 1.00 91.31 166 ASN A O 1
ATOM 1367 N N . LEU A 1 167 ? -2.650 3.082 9.036 1.00 93.38 167 LEU A N 1
ATOM 1368 C CA . LEU A 1 167 ? -2.820 2.312 7.809 1.00 93.38 167 LEU A CA 1
ATOM 1369 C C . LEU A 1 167 ? -1.840 2.816 6.765 1.00 93.38 167 LEU A C 1
ATOM 1371 O O . LEU A 1 167 ? -1.896 3.973 6.348 1.00 93.38 167 LEU A O 1
ATOM 1375 N N . SER A 1 168 ? -0.978 1.920 6.307 1.00 94.31 168 SER A N 1
ATOM 1376 C CA . SER A 1 168 ? -0.047 2.158 5.214 1.00 94.31 168 SER A CA 1
ATOM 1377 C C . SER A 1 168 ? -0.499 1.413 3.961 1.00 94.31 168 SER A C 1
ATOM 1379 O O . SER A 1 168 ? -0.794 0.224 4.008 1.00 94.31 168 SER A O 1
ATOM 1381 N N . PHE A 1 169 ? -0.499 2.105 2.829 1.00 96.38 169 PHE A N 1
ATOM 1382 C CA . PHE A 1 169 ? -0.830 1.601 1.502 1.00 96.38 169 PHE A CA 1
ATOM 1383 C C . PHE A 1 169 ? 0.415 1.725 0.628 1.00 96.38 169 PHE A C 1
ATOM 1385 O O . PHE A 1 169 ? 0.897 2.829 0.380 1.00 96.38 169 PHE A O 1
ATOM 1392 N N . ALA A 1 170 ? 0.949 0.599 0.176 1.00 95.12 170 ALA A N 1
ATOM 1393 C CA . ALA A 1 170 ? 2.098 0.526 -0.712 1.00 95.12 170 ALA A CA 1
ATOM 1394 C C . ALA A 1 170 ? 1.654 -0.027 -2.068 1.00 95.12 170 ALA A C 1
ATOM 1396 O O . ALA A 1 170 ? 1.327 -1.209 -2.196 1.00 95.12 170 ALA A O 1
ATOM 1397 N N . PHE A 1 171 ? 1.640 0.842 -3.070 1.00 95.19 171 PHE A N 1
ATOM 1398 C CA . PHE A 1 171 ? 1.416 0.492 -4.465 1.00 95.19 171 PHE A CA 1
ATOM 1399 C C . PHE A 1 171 ? 2.768 0.334 -5.145 1.00 95.19 171 PHE A C 1
ATOM 1401 O O . PHE A 1 171 ? 3.636 1.202 -5.014 1.00 95.19 171 PHE A O 1
ATOM 1408 N N . GLU A 1 172 ? 2.945 -0.750 -5.890 1.00 92.75 172 GLU A N 1
ATOM 1409 C CA . GLU A 1 172 ? 4.215 -1.057 -6.538 1.00 92.75 172 GLU A CA 1
ATOM 1410 C C . GLU A 1 172 ? 3.975 -1.626 -7.934 1.00 92.75 172 GLU A C 1
ATOM 1412 O O . GLU A 1 172 ? 3.191 -2.561 -8.093 1.00 92.75 172 GLU A O 1
ATOM 1417 N N . CYS A 1 173 ? 4.661 -1.071 -8.936 1.00 91.12 173 CYS A N 1
ATOM 1418 C CA . CYS A 1 173 ? 4.528 -1.492 -10.325 1.00 91.12 173 CYS A CA 1
ATOM 1419 C C . CYS A 1 173 ? 5.886 -1.516 -11.047 1.00 91.12 173 CYS A C 1
ATOM 1421 O O . CYS A 1 173 ? 6.504 -0.479 -11.303 1.00 91.12 173 CYS A O 1
ATOM 1423 N N . LYS A 1 174 ? 6.330 -2.720 -11.409 1.00 87.38 174 LYS A N 1
ATOM 1424 C CA . LYS A 1 174 ? 7.490 -3.021 -12.255 1.00 87.38 174 LYS A CA 1
ATOM 1425 C C . LYS A 1 174 ? 6.961 -3.749 -13.488 1.00 87.38 174 LYS A C 1
ATOM 1427 O O . LYS A 1 174 ? 7.028 -4.961 -13.541 1.00 87.38 174 LYS A O 1
ATOM 1432 N N . ASN A 1 175 ? 6.346 -3.030 -14.425 1.00 76.00 175 ASN A N 1
ATOM 1433 C CA . ASN A 1 175 ? 5.836 -3.569 -15.693 1.00 76.00 175 ASN A CA 1
ATOM 1434 C C . ASN A 1 175 ? 5.965 -2.504 -16.796 1.00 76.00 175 ASN A C 1
ATOM 1436 O O . ASN A 1 175 ? 5.978 -1.305 -16.503 1.00 76.00 175 ASN A O 1
ATOM 1440 N N . LYS A 1 176 ? 6.010 -2.923 -18.072 1.00 60.75 176 LYS A N 1
ATOM 1441 C CA . LYS A 1 176 ? 6.062 -2.005 -19.235 1.00 60.75 176 LYS A CA 1
ATOM 1442 C C . LYS A 1 176 ? 4.845 -1.063 -19.319 1.00 60.75 176 LYS A C 1
ATOM 1444 O O . LYS A 1 176 ? 4.960 0.026 -19.871 1.00 60.75 176 LYS A O 1
ATOM 1449 N N . ASP A 1 177 ? 3.712 -1.437 -18.718 1.00 64.56 177 ASP A N 1
ATOM 1450 C CA . ASP A 1 177 ? 2.454 -0.672 -18.723 1.00 64.56 177 ASP A CA 1
ATOM 1451 C C . ASP A 1 177 ? 2.216 0.210 -17.482 1.00 64.56 177 ASP A C 1
ATOM 1453 O O . ASP A 1 177 ? 1.091 0.610 -17.171 1.00 64.56 177 ASP A O 1
ATOM 1457 N N . SER A 1 178 ? 3.281 0.630 -16.799 1.00 74.25 178 SER A N 1
ATOM 1458 C CA . SER A 1 178 ? 3.200 1.558 -15.659 1.00 74.25 178 SER A CA 1
ATOM 1459 C C . SER A 1 178 ? 2.700 2.975 -16.006 1.00 74.25 178 SER A C 1
ATOM 1461 O O . SER A 1 178 ? 2.533 3.804 -15.111 1.00 74.25 178 SER A O 1
ATOM 1463 N N . ARG A 1 179 ? 2.376 3.258 -17.278 1.00 74.94 179 ARG A N 1
ATOM 1464 C CA . ARG A 1 179 ? 1.887 4.560 -17.781 1.00 74.94 179 ARG A CA 1
ATOM 1465 C C . ARG A 1 179 ? 0.723 5.136 -16.967 1.00 74.94 179 ARG A C 1
ATOM 1467 O O . ARG A 1 179 ? 0.688 6.335 -16.719 1.00 74.94 179 ARG A O 1
ATOM 1474 N N . ASN A 1 180 ? -0.191 4.283 -16.498 1.00 85.75 180 ASN A N 1
ATOM 1475 C CA . ASN A 1 180 ? -1.358 4.688 -15.702 1.00 85.75 180 ASN A CA 1
ATOM 1476 C C . ASN A 1 180 ? -1.246 4.334 -14.210 1.00 85.75 180 ASN A C 1
ATOM 1478 O O . ASN A 1 180 ? -2.238 4.427 -13.487 1.00 85.75 180 ASN A O 1
ATOM 1482 N N . PHE A 1 181 ? -0.068 3.923 -13.732 1.00 90.88 181 PHE A N 1
ATOM 1483 C CA . PHE A 1 181 ? 0.139 3.462 -12.356 1.00 90.88 181 PHE A CA 1
ATOM 1484 C C . PHE A 1 181 ? -0.370 4.465 -11.314 1.00 90.88 181 PHE A C 1
ATOM 1486 O O . PHE A 1 181 ? -1.218 4.119 -10.495 1.00 90.88 181 PHE A O 1
ATOM 1493 N N . ARG A 1 182 ? 0.081 5.725 -11.389 1.00 91.44 182 ARG A N 1
ATOM 1494 C CA . ARG A 1 182 ? -0.314 6.764 -10.423 1.00 91.44 182 ARG A CA 1
ATOM 1495 C C . ARG A 1 182 ? -1.814 7.020 -10.455 1.00 91.44 182 ARG A C 1
ATOM 1497 O O . ARG A 1 182 ? -2.439 7.055 -9.404 1.00 91.44 182 ARG A O 1
ATOM 1504 N N . LYS A 1 183 ? -2.399 7.139 -11.652 1.00 92.94 183 LYS A N 1
ATOM 1505 C CA . LYS A 1 183 ? -3.845 7.337 -11.813 1.00 92.94 183 LYS A CA 1
ATOM 1506 C C . LYS A 1 183 ? -4.628 6.203 -11.145 1.00 92.94 183 LYS A C 1
ATOM 1508 O O . LYS A 1 183 ? -5.523 6.484 -10.360 1.00 92.94 183 LYS A O 1
ATOM 1513 N N . ARG A 1 184 ? -4.240 4.942 -11.384 1.00 92.94 184 ARG A N 1
ATOM 1514 C CA . ARG A 1 184 ? -4.856 3.768 -10.738 1.00 92.94 184 ARG A CA 1
ATOM 1515 C C . ARG A 1 184 ? -4.712 3.819 -9.214 1.00 92.94 184 ARG A C 1
ATOM 1517 O O . ARG A 1 184 ? -5.706 3.646 -8.520 1.00 92.94 184 ARG A O 1
ATOM 1524 N N . ALA A 1 185 ? -3.515 4.101 -8.699 1.00 95.19 185 ALA A N 1
ATOM 1525 C CA . ALA A 1 185 ? -3.274 4.205 -7.259 1.00 95.19 185 ALA A CA 1
ATOM 1526 C C . ALA A 1 185 ? -4.145 5.292 -6.602 1.00 95.19 185 ALA A C 1
ATOM 1528 O O . ALA A 1 185 ? -4.781 5.029 -5.586 1.00 95.19 185 ALA A O 1
ATOM 1529 N N . TYR A 1 186 ? -4.257 6.473 -7.217 1.00 95.25 186 TYR A N 1
ATOM 1530 C CA . TYR A 1 186 ? -5.130 7.545 -6.728 1.00 95.25 186 TYR A CA 1
ATOM 1531 C C . TYR A 1 186 ? -6.611 7.181 -6.774 1.00 95.25 186 TYR A C 1
ATOM 1533 O O . TYR A 1 186 ? -7.316 7.438 -5.805 1.00 95.25 186 TYR A O 1
ATOM 1541 N N . THR A 1 187 ? -7.078 6.536 -7.846 1.00 95.81 187 THR A N 1
ATOM 1542 C CA . THR A 1 187 ? -8.459 6.038 -7.926 1.00 95.81 187 THR A CA 1
ATOM 1543 C C . THR A 1 187 ? -8.772 5.062 -6.788 1.00 95.81 187 THR A C 1
ATOM 1545 O O . THR A 1 187 ? -9.837 5.144 -6.183 1.00 95.81 187 THR A O 1
ATOM 1548 N N . ILE A 1 188 ? -7.828 4.180 -6.446 1.00 96.44 188 ILE A N 1
ATOM 1549 C CA . ILE A 1 188 ? -7.976 3.268 -5.306 1.00 96.44 188 ILE A CA 1
ATOM 1550 C C . ILE A 1 188 ? -8.005 4.060 -3.994 1.00 96.44 188 ILE A C 1
ATOM 1552 O O . ILE A 1 188 ? -8.915 3.854 -3.195 1.00 96.44 188 ILE A O 1
ATOM 1556 N N . LEU A 1 189 ? -7.074 5.000 -3.783 1.00 96.06 189 LEU A N 1
ATOM 1557 C CA . LEU A 1 189 ? -7.045 5.834 -2.574 1.00 96.06 189 LEU A CA 1
ATOM 1558 C C . LEU A 1 189 ? -8.350 6.613 -2.369 1.00 96.06 189 LEU A C 1
ATOM 1560 O O . LEU A 1 189 ? -8.893 6.621 -1.270 1.00 96.06 189 LEU A O 1
ATOM 1564 N N . GLN A 1 190 ? -8.890 7.202 -3.435 1.00 96.19 190 GLN A N 1
ATOM 1565 C CA . GLN A 1 190 ? -10.157 7.941 -3.429 1.00 96.19 190 GLN A CA 1
ATOM 1566 C C . GLN A 1 190 ? -11.377 7.071 -3.115 1.00 96.19 190 GLN A C 1
ATOM 1568 O O . GLN A 1 190 ? -12.411 7.594 -2.712 1.00 96.19 190 GLN A O 1
ATOM 1573 N N . SER A 1 191 ? -11.272 5.751 -3.262 1.00 95.94 191 SER A N 1
ATOM 1574 C CA . SER A 1 191 ? -12.351 4.818 -2.924 1.00 95.94 191 SER A CA 1
ATOM 1575 C C . SER A 1 191 ? -12.329 4.329 -1.476 1.00 95.94 191 SER A C 1
ATOM 1577 O O . SER A 1 191 ? -13.258 3.637 -1.062 1.00 95.94 191 SER A O 1
ATOM 1579 N N . ILE A 1 192 ? -11.265 4.634 -0.724 1.00 95.25 192 ILE A N 1
ATOM 1580 C CA . ILE A 1 192 ? -11.077 4.099 0.622 1.00 95.25 192 ILE A CA 1
ATOM 1581 C C . ILE A 1 192 ? -12.169 4.618 1.554 1.00 95.25 192 ILE A C 1
ATOM 1583 O O . ILE A 1 192 ? -12.389 5.826 1.673 1.00 95.25 192 ILE A O 1
ATOM 1587 N N . GLN A 1 193 ? -12.801 3.681 2.254 1.00 93.44 193 GLN A N 1
ATOM 1588 C CA . GLN A 1 193 ? -13.703 3.926 3.373 1.00 93.44 193 GLN A CA 1
ATOM 1589 C C . GLN A 1 193 ? -13.310 3.004 4.528 1.00 93.44 193 GLN A C 1
ATOM 1591 O O . GLN A 1 193 ? -13.020 1.824 4.312 1.00 93.44 193 GLN A O 1
ATOM 1596 N N . ILE A 1 194 ? -13.290 3.542 5.745 1.00 90.94 194 ILE A N 1
ATOM 1597 C CA . ILE A 1 194 ? -12.983 2.791 6.965 1.00 90.94 194 ILE A CA 1
ATOM 1598 C C . ILE A 1 194 ? -14.244 2.778 7.820 1.00 90.94 194 ILE A C 1
ATOM 1600 O O . ILE A 1 194 ? -14.612 3.801 8.391 1.00 90.94 194 ILE A O 1
ATOM 1604 N N . ASP A 1 195 ? -14.873 1.613 7.924 1.00 88.81 195 ASP A N 1
ATOM 1605 C CA . ASP A 1 195 ? -15.981 1.397 8.845 1.00 88.81 195 ASP A CA 1
ATOM 1606 C C . ASP A 1 195 ? -15.416 0.812 10.140 1.00 88.81 195 ASP A C 1
ATOM 1608 O O . ASP A 1 195 ? -14.919 -0.321 10.166 1.00 88.81 195 ASP A O 1
ATOM 1612 N N . THR A 1 196 ? -15.460 1.576 11.228 1.00 79.25 196 THR A N 1
ATOM 1613 C CA . THR A 1 196 ? -15.142 1.044 12.553 1.00 79.25 196 THR A CA 1
ATOM 1614 C C . THR A 1 196 ? -16.292 0.151 13.006 1.00 79.25 196 THR A C 1
ATOM 1616 O O . THR A 1 196 ? -17.449 0.567 13.039 1.00 79.25 196 THR A O 1
ATOM 1619 N N . LEU A 1 197 ? -15.990 -1.105 13.336 1.00 65.25 197 LEU A N 1
ATOM 1620 C CA . LEU A 1 197 ? -16.985 -1.994 13.920 1.00 65.25 197 LEU A CA 1
ATOM 1621 C C . LEU A 1 197 ? -17.163 -1.547 15.373 1.00 65.25 197 LEU A C 1
ATOM 1623 O O . LEU A 1 197 ? -16.247 -1.668 16.191 1.00 65.25 197 LEU A O 1
ATOM 1627 N N . VAL A 1 198 ? -18.306 -0.927 15.661 1.00 54.25 198 VAL A N 1
ATOM 1628 C CA . VAL A 1 198 ? -18.677 -0.534 17.020 1.00 54.25 198 VAL A CA 1
ATOM 1629 C C . VAL A 1 198 ? -18.925 -1.821 17.801 1.00 54.25 198 VAL A C 1
ATOM 1631 O O . VAL A 1 198 ? -19.776 -2.621 17.418 1.00 54.25 198 VAL A O 1
ATOM 1634 N N . ASN A 1 199 ? -18.156 -2.042 18.867 1.00 47.00 199 ASN A N 1
ATOM 1635 C CA . ASN A 1 199 ? -18.495 -3.068 19.844 1.00 47.00 199 ASN A CA 1
ATOM 1636 C C . ASN A 1 199 ? -19.677 -2.521 20.655 1.00 47.00 199 ASN A C 1
ATOM 1638 O O . ASN A 1 199 ? -19.493 -1.551 21.392 1.00 47.00 199 ASN A O 1
ATOM 1642 N N . ASN A 1 200 ? -20.864 -3.096 20.458 1.00 36.47 200 ASN A N 1
ATOM 1643 C CA . ASN A 1 200 ? -21.943 -3.021 21.445 1.00 36.47 200 ASN A CA 1
ATOM 1644 C C . ASN A 1 200 ? -21.561 -3.840 22.679 1.00 36.47 200 ASN A C 1
ATOM 1646 O O . ASN A 1 200 ? -20.964 -4.926 22.482 1.00 36.47 200 ASN A O 1
#

Organism: NCBI:txid2926463

Foldseek 3Di:
DDKDKDWDAFDQDPQAGFFRKIKIWIAPPQQPDKDWDWDDDPDHQFIKTKIKGHHPVDADDDDPDDDDDDDDDPQFWDWMKMKIKTFDDDDDLQDLVSQVVVQVVQQVVLCVPQVWGKAWDDFDWDQAPNWIKTKTWIFAADPRYRHTWTKIKIWTWDDDPNTIMIMIMITTTRHPPCVCRVVNVVNRRNRIDMGRDDDD

Sequence (200 aa):
MGFIQRRVIFNQDRYHPFPHCVLKLIVPTEYDTLLTWIDRSDNIGSDIAKYRFTNSKGCLIRESGFFKKEDGFCKDTLDRLTIAAQQIYGDGLWTVEGLDEIARKIDKRDSIICKTKSLWREKKIERINGLQFVISSRRGPGHLFCEPYEQLGARTEFVQGGKRWNLSFAFECKNKDSRNFRKRAYTILQSIQIDTLVNN